Protein 4MBO (pdb70)

CATH classification: 2.60.40.1280 (+1 more: 2.60.40.1290)

InterPro domains:
  IPR008966 Adhesion domain superfamily [SSF49401] (319-467)
  IPR008966 Adhesion domain superfamily [SSF49401] (475-640)
  IPR011252 Fibrogen-binding domain 1 [G3DSA:2.60.40.1280] (310-467)
  IPR011266 Fibrinogen-binding domain 2 [PF10425] (483-624)
  IPR019931 LPXTG cell wall anchor motif [PF00746] (1273-1308)
  IPR019931 LPXTG cell wall anchor motif [PS50847] (1274-1310)
  IPR022263 KxYKxGKxW signal peptide [PF19258] (14-52)
  IPR022263 KxYKxGKxW signal peptide [TIGR03715] (16-36)
  IPR026465 Serine-rich repeat adhesion glycoprotein, N-terminal domain [TIGR04224] (36-85)
  IPR041171 SDR-like Ig domain [PF17961] (346-443)

GO terms:
  GO:0009986 cell surface (C, IDA)
  GO:0044409 symbiont entry into host (P, IDA)
  GO:1990254 keratin filament binding (F, IPI)

Organism: Streptococcus agalactiae serotype III (strain NEM316) (NCBI:txid211110)

Solvent-accessible surface area: 14608 Å² total

Nearest PDB structures (foldseek):
  4mbo-assembly1_A  TM=1.003E+00  e=4.652E-73  Streptococcus agalactiae NEM316
  4mbr-assembly1_A  TM=9.144E-01  e=9.436E-33  Streptococcus agalactiae
  4rmb-assembly1_B  TM=9.785E-01  e=4.087E-22  Streptococcus agalactiae NEM316
  4f24-assembly1_A  TM=7.723E-01  e=2.059E-23  Staphylococcus aureus subsp. aureus MRSA252
  3au0-assembly1_A-2  TM=7.894E-01  e=1.697E-22  Staphylococcus aureus subsp. aureus N315

Foldseek 3Di:
DPDQACLQQWAPKDKEKAQVVPPDPQEAELQVVGFIKIKMKTKHFAHAFFRKFKKAKPLQKAQASQEDFFWDDFWAAPVRHGQWTWGADNVGRMIMIGGHNVRRVDGTDMTIDMGTMHRHCAVCVAFDPHWDKIKMDRNPYMYIDIHTYDYDDWWFDDDPAFTWIKEKEFRHQYPVQQKIKIKMKTLLVLAKTFHHPPFDFWKKKKFFDVSPAFQPVKDKWKKKAFSVPATRSRPYDCVDPRIDTCCVVWDWDPPRGMIMTGPVHRIDHSRIMMMMMIMDNDFGKMKMFGHGPVRPDGTMYIGGDDD

Radius of gyration: 23.32 Å; Cα contacts (8 Å, |Δi|>4): 877; chains: 1; bounding box: 53×41×68 Å

Structure (mmCIF, N/CA/C/O backbone):
data_4MBO
#
_entry.id   4MBO
#
_cell.length_a   73.356
_cell.length_b   83.235
_cell.length_c   57.056
_cell.angle_alpha   90.00
_cell.angle_beta   90.00
_cell.angle_gamma   90.00
#
_symmetry.space_group_name_H-M   'P 21 21 2'
#
loop_
_entity.id
_entity.type
_entity.pdbx_description
1 polymer 'Serine-rich Repeat Adhesion Glycoprotein (Srr1)'
2 non-polymer 'CALCIUM ION'
3 non-polymer BETA-MERCAPTOETHANOL
4 non-polymer '2-(N-MORPHOLINO)-ETHANESULFONIC ACID'
5 water water
#
loop_
_atom_site.group_PDB
_atom_site.id
_atom_site.type_symbol
_atom_site.label_atom_id
_atom_site.label_alt_id
_atom_site.label_comp_id
_atom_site.label_asym_id
_atom_site.label_entity_id
_atom_site.label_seq_id
_atom_site.pdbx_PDB_ins_code
_atom_site.Cartn_x
_atom_site.Cartn_y
_atom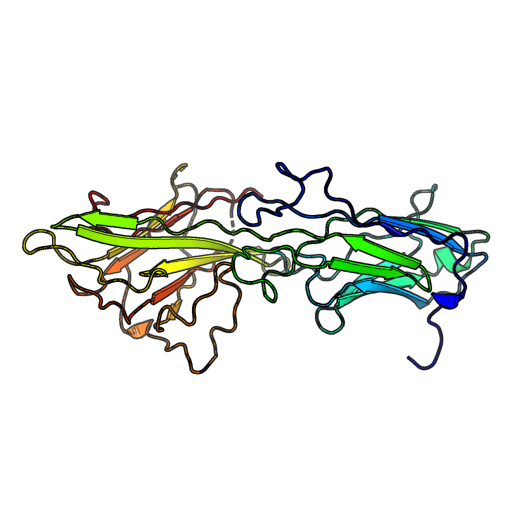_site.Cartn_z
_atom_site.occupancy
_atom_site.B_iso_or_equiv
_atom_site.auth_seq_id
_atom_site.auth_comp_id
_atom_site.auth_asym_id
_atom_site.auth_atom_id
_atom_site.pdbx_PDB_model_num
ATOM 1 N N . MET A 1 8 ? 49.727 17.751 16.538 1.00 66.47 317 MET A N 1
ATOM 2 C CA . MET A 1 8 ? 49.438 18.312 17.902 1.00 66.26 317 MET A CA 1
ATOM 3 C C . MET A 1 8 ? 50.737 18.249 18.719 1.00 73.94 317 MET A C 1
ATOM 4 O O . MET A 1 8 ? 51.252 17.157 18.981 1.00 81.37 317 MET A O 1
ATOM 9 N N . LEU A 1 9 ? 51.281 19.404 19.100 1.00 73.97 318 LEU A N 1
ATOM 10 C CA . LEU A 1 9 ? 52.525 19.436 19.880 1.00 84.33 318 LEU A CA 1
ATOM 11 C C . LEU A 1 9 ? 52.222 19.403 21.378 1.00 86.42 318 LEU A C 1
ATOM 12 O O . LEU A 1 9 ? 52.952 18.785 22.164 1.00 89.95 318 LEU A O 1
ATOM 17 N N . GLY A 1 10 ? 51.145 20.079 21.765 1.00 80.68 319 GLY A N 1
ATOM 18 C CA . GLY A 1 10 ? 50.718 20.113 23.153 1.00 72.78 319 GLY A CA 1
ATOM 19 C C . GLY A 1 10 ? 49.312 20.669 23.260 1.00 67.61 319 GLY A C 1
ATOM 20 O O . GLY A 1 10 ? 48.691 20.981 22.247 1.00 62.93 319 GLY A O 1
ATOM 21 N N . LYS A 1 11 ? 48.806 20.759 24.491 1.00 58.48 320 LYS A N 1
ATOM 22 C CA . LYS A 1 11 ? 47.478 21.326 24.774 1.00 49.54 320 LYS A CA 1
ATOM 23 C C . LYS A 1 11 ? 46.254 20.398 24.657 1.00 44.19 320 LYS A C 1
ATOM 24 O O . LYS A 1 11 ? 45.143 20.884 24.930 1.00 28.55 320 LYS A O 1
ATOM 30 N N . ASP A 1 12 ? 46.436 19.130 24.216 1.00 41.08 321 ASP A N 1
ATOM 31 C CA . ASP A 1 12 ? 45.334 18.138 24.231 1.00 40.20 321 ASP A CA 1
ATOM 32 C C . ASP A 1 12 ? 45.331 17.522 25.640 1.00 42.64 321 ASP A C 1
ATOM 33 O O . ASP A 1 12 ? 46.259 16.783 26.018 1.00 40.82 321 ASP A O 1
ATOM 38 N N . VAL A 1 13 ? 44.276 17.834 26.389 1.00 39.27 322 VAL A N 1
ATOM 39 C CA . VAL A 1 13 ? 44.099 17.413 27.788 1.00 39.22 322 VAL A CA 1
ATOM 40 C C . VAL A 1 13 ? 43.309 16.096 27.996 1.00 36.47 322 VAL A C 1
ATOM 41 O O . VAL A 1 13 ? 42.963 15.762 29.138 1.00 33.88 322 VAL A O 1
ATOM 45 N N . SER A 1 14 ? 43.078 15.323 26.922 1.00 29.43 323 SER A N 1
ATOM 46 C CA . SER A 1 14 ? 42.311 14.076 27.023 1.00 29.31 323 SER A CA 1
ATOM 47 C C . SER A 1 14 ? 42.905 13.102 28.028 1.00 33.33 323 SER A C 1
ATOM 48 O O . SER A 1 14 ? 42.168 12.285 28.622 1.00 31.11 323 SER A O 1
ATOM 51 N N . SER A 1 15 ? 44.239 13.141 28.167 1.00 35.06 324 SER A N 1
ATOM 52 C CA . SER A 1 15 ? 44.942 12.233 29.091 1.00 37.34 324 SER A CA 1
ATOM 53 C C . SER A 1 15 ? 44.790 12.605 30.579 1.00 38.13 324 SER A C 1
ATOM 54 O O . SER A 1 15 ? 45.179 11.800 31.446 1.00 39.12 324 SER A O 1
ATOM 57 N N . GLU A 1 16 ? 44.226 13.790 30.870 1.00 34.85 325 GLU A N 1
ATOM 58 C CA . GLU A 1 16 ? 44.055 14.307 32.268 1.00 34.84 325 GLU A CA 1
ATOM 59 C C . GLU A 1 16 ? 42.596 14.236 32.782 1.00 32.37 325 GLU A C 1
ATOM 60 O O . GLU A 1 16 ? 42.277 14.609 33.936 1.00 29.97 325 GLU A O 1
ATOM 66 N N . LEU A 1 17 ? 41.700 13.827 31.904 1.00 27.78 326 LEU A N 1
ATOM 67 C CA . LEU A 1 17 ? 40.306 13.705 32.275 1.00 24.35 326 LEU A CA 1
ATOM 68 C C . LEU A 1 17 ? 40.169 12.602 33.303 1.00 23.87 326 LEU A C 1
ATOM 69 O O . LEU A 1 17 ? 40.871 11.600 33.210 1.00 23.85 326 LEU A O 1
ATOM 74 N N . GLN A 1 18 ? 39.266 12.768 34.268 1.00 22.78 327 GLN A N 1
ATOM 75 C CA . GLN A 1 18 ? 39.031 11.784 35.311 1.00 23.99 327 GLN A CA 1
ATOM 76 C C . GLN A 1 18 ? 37.606 11.252 35.272 1.00 21.59 327 GLN A C 1
ATOM 77 O O . GLN A 1 18 ? 36.715 11.894 34.715 1.00 19.63 327 GLN A O 1
ATOM 83 N N . LYS A 1 19 ? 37.391 10.073 35.863 1.00 20.68 328 LYS A N 1
ATOM 84 C CA . LYS A 1 19 ? 36.055 9.476 35.930 1.00 21.35 328 LYS A CA 1
ATOM 85 C C . LYS A 1 19 ? 35.446 9.381 34.535 1.00 19.62 328 LYS A C 1
ATOM 86 O O . LYS A 1 19 ? 34.244 9.524 34.354 1.00 18.59 328 LYS A O 1
ATOM 92 N N . VAL A 1 20 ? 36.289 9.074 33.553 1.00 18.69 329 VAL A N 1
ATOM 93 C CA . VAL A 1 20 ? 35.796 8.992 32.199 1.00 17.10 329 VAL A CA 1
ATOM 94 C C . VAL A 1 20 ? 34.899 7.769 31.947 1.00 17.32 329 VAL A C 1
ATOM 95 O O . VAL A 1 20 ? 35.215 6.627 32.348 1.00 18.16 329 VAL A O 1
ATOM 99 N N A ASN A 1 21 ? 33.753 8.041 31.320 0.50 17.95 330 ASN A N 1
ATOM 100 N N B ASN A 1 21 ? 33.763 7.995 31.304 0.50 17.08 330 ASN A N 1
ATOM 101 C CA A ASN A 1 21 ? 32.763 7.052 30.927 0.50 18.49 330 ASN A CA 1
ATOM 102 C CA B ASN A 1 21 ? 32.967 6.891 30.819 0.50 17.25 330 ASN A CA 1
ATOM 103 C C A ASN A 1 21 ? 32.447 7.324 29.445 0.50 17.62 330 ASN A C 1
ATOM 104 C C B ASN A 1 21 ? 32.422 7.292 29.461 0.50 16.82 330 ASN A C 1
ATOM 105 O O A ASN A 1 21 ? 32.478 8.488 29.028 0.50 17.12 330 ASN A O 1
ATOM 106 O O B ASN A 1 21 ? 32.229 8.482 29.159 0.50 16.35 330 ASN A O 1
ATOM 115 N N . ILE A 1 22 ? 32.189 6.272 28.660 1.00 16.83 331 ILE A N 1
ATOM 116 C CA . ILE A 1 22 ? 31.760 6.449 27.277 1.00 15.55 331 ILE A CA 1
ATOM 117 C C . ILE A 1 22 ? 30.960 5.212 26.900 1.00 15.46 331 ILE A C 1
ATOM 118 O O . ILE A 1 22 ? 31.287 4.097 27.318 1.00 16.85 331 ILE A O 1
ATOM 123 N N . ALA A 1 23 ? 29.911 5.404 26.107 1.00 15.33 332 ALA A N 1
ATOM 124 C CA . ALA A 1 23 ? 29.055 4.321 25.701 1.00 14.59 332 ALA A CA 1
ATOM 125 C C . ALA A 1 23 ? 28.363 4.611 24.393 1.00 14.33 332 ALA A C 1
ATOM 126 O O . ALA A 1 23 ? 28.149 5.784 24.019 1.00 15.50 332 ALA A O 1
ATOM 128 N N . LEU A 1 24 ? 28.111 3.512 23.659 1.00 15.67 333 LEU A N 1
ATOM 129 C CA . LEU A 1 24 ? 27.318 3.524 22.421 1.00 15.99 333 LEU A CA 1
ATOM 130 C C . LEU A 1 24 ? 26.078 2.679 22.697 1.00 17.01 333 LEU A C 1
ATOM 131 O O . LEU A 1 24 ? 26.166 1.534 23.170 1.00 17.67 333 LEU A O 1
ATOM 136 N N A LYS A 1 25 ? 24.908 3.253 22.416 0.50 18.01 334 LYS A N 1
ATOM 137 N N B LYS A 1 25 ? 24.919 3.248 22.387 0.50 17.98 334 LYS A N 1
ATOM 138 C CA A LYS A 1 25 ? 23.644 2.586 22.694 0.50 19.50 334 LYS A CA 1
ATOM 139 C CA B LYS A 1 25 ? 23.660 2.595 22.647 0.50 19.46 334 LYS A CA 1
ATOM 140 C C A LYS A 1 25 ? 22.690 2.587 21.499 0.50 19.47 334 LYS A C 1
ATOM 141 C C B LYS A 1 25 ? 22.795 2.487 21.409 0.50 19.22 334 LYS A C 1
ATOM 142 O O A LYS A 1 25 ? 22.718 3.504 20.664 0.50 18.59 334 LYS A O 1
ATOM 143 O O B LYS A 1 25 ? 22.991 3.225 20.450 0.50 17.84 334 LYS A O 1
ATOM 154 N N . ASP A 1 26 ? 21.847 1.556 21.444 1.00 20.41 335 ASP A N 1
ATOM 155 C CA . ASP A 1 26 ? 20.905 1.364 20.334 1.00 22.01 335 ASP A CA 1
ATOM 156 C C . ASP A 1 26 ? 19.458 1.136 20.799 1.00 23.64 335 ASP A C 1
ATOM 157 O O . ASP A 1 26 ? 18.673 0.531 20.099 1.00 22.58 335 ASP A O 1
ATOM 162 N N A ASN A 1 27 ? 19.148 1.643 21.975 0.50 25.89 336 ASN A N 1
ATOM 163 N N B ASN A 1 27 ? 19.121 1.628 21.980 0.50 25.71 336 ASN A N 1
ATOM 164 C CA A ASN A 1 27 ? 17.822 1.469 22.548 0.50 29.84 336 ASN A CA 1
ATOM 165 C CA B ASN A 1 27 ? 17.770 1.398 22.527 0.50 29.34 336 ASN A CA 1
ATOM 166 C C A ASN A 1 27 ? 16.710 2.045 21.670 0.50 30.12 336 ASN A C 1
ATOM 167 C C B ASN A 1 27 ? 16.663 2.246 21.874 0.50 30.59 336 ASN A C 1
ATOM 168 O O A ASN A 1 27 ? 15.597 1.494 21.629 0.50 31.12 336 ASN A O 1
ATOM 169 O O B ASN A 1 27 ? 15.498 2.150 22.26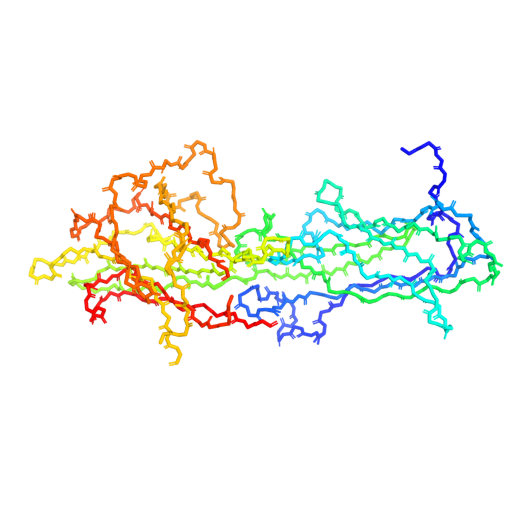1 0.50 33.21 336 ASN A O 1
ATOM 178 N N . THR A 1 28 ? 17.024 3.109 20.930 1.00 29.97 337 THR A N 1
ATOM 179 C CA . THR A 1 28 ? 16.013 3.824 20.137 1.00 33.13 337 THR A CA 1
ATOM 180 C C . THR A 1 28 ? 15.710 3.099 18.799 1.00 31.98 337 THR A C 1
ATOM 181 O O . THR A 1 28 ? 14.738 3.427 18.127 1.00 31.50 337 THR A O 1
ATOM 185 N N . LEU A 1 29 ? 16.513 2.099 18.434 1.00 26.57 338 LEU A N 1
ATOM 186 C CA . LEU A 1 2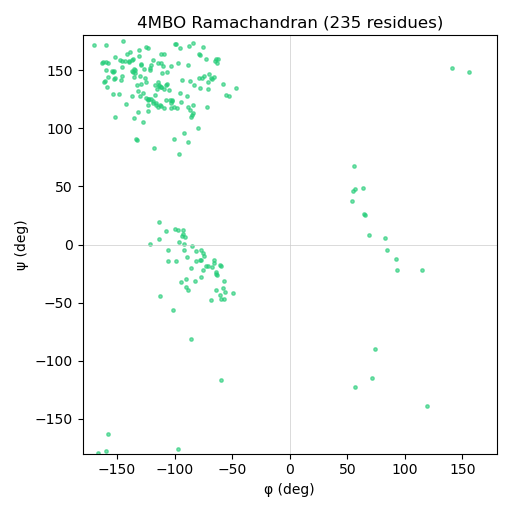9 ? 16.272 1.363 17.192 1.00 24.48 338 LEU A CA 1
ATOM 187 C C . LEU A 1 29 ? 14.989 0.533 17.313 1.00 24.88 338 LEU A C 1
ATOM 188 O O . LEU A 1 29 ? 14.692 -0.017 18.379 1.00 26.77 338 LEU A O 1
ATOM 193 N N . SER A 1 30 ? 14.241 0.427 16.226 1.00 25.53 339 SER A N 1
ATOM 194 C CA . SER A 1 30 ? 13.026 -0.381 16.224 1.00 26.48 339 SER A CA 1
ATOM 195 C C . SER A 1 30 ? 13.349 -1.857 16.445 1.00 27.77 339 SER A C 1
ATOM 196 O O . SER A 1 30 ? 12.600 -2.568 17.123 1.00 28.77 339 SER A O 1
ATOM 199 N N . GLU A 1 31 ? 14.445 -2.322 15.847 1.00 26.44 340 GLU A N 1
ATOM 200 C CA . GLU A 1 31 ? 14.923 -3.684 16.023 1.00 26.71 340 GLU A CA 1
ATOM 201 C C . GLU A 1 31 ? 16.428 -3.654 16.313 1.00 26.06 340 GLU A C 1
ATOM 202 O O . GLU A 1 31 ? 17.256 -3.695 15.385 1.00 24.82 340 GLU A O 1
ATOM 208 N N . PRO A 1 32 ? 16.797 -3.571 17.590 1.00 25.98 341 PRO A N 1
ATOM 209 C CA . PRO A 1 32 ? 18.224 -3.558 17.957 1.00 24.83 341 PRO A CA 1
ATOM 210 C C . PRO A 1 32 ? 18.975 -4.653 17.214 1.00 24.55 341 PRO A C 1
ATOM 211 O O . PRO A 1 32 ? 18.479 -5.770 17.096 1.00 28.35 341 PRO A O 1
ATOM 215 N N . GLY A 1 33 ? 20.144 -4.314 16.670 1.00 22.69 342 GLY A N 1
ATOM 216 C CA . GLY A 1 33 ? 20.909 -5.234 15.851 1.00 21.81 342 GLY A CA 1
ATOM 217 C C . GLY A 1 33 ? 21.001 -4.748 14.417 1.00 19.69 342 GLY A C 1
ATOM 218 O O . GLY A 1 33 ? 21.864 -5.201 13.663 1.00 20.60 342 GLY A O 1
ATOM 219 N N . THR A 1 34 ? 20.054 -3.881 14.016 1.00 20.41 343 THR A N 1
ATOM 220 C CA . THR A 1 34 ? 20.012 -3.333 12.651 1.00 19.74 343 THR A CA 1
ATOM 221 C C . THR A 1 34 ? 19.703 -1.831 12.693 1.00 18.97 343 THR A C 1
ATOM 222 O O . THR A 1 34 ? 18.746 -1.410 13.360 1.00 20.29 343 THR A O 1
ATOM 226 N N . VAL A 1 35 ? 20.525 -1.008 12.027 1.00 16.91 344 VAL A N 1
ATOM 227 C CA . VAL A 1 35 ? 20.222 0.423 11.887 1.00 17.42 344 VAL A CA 1
ATOM 228 C C . VAL A 1 35 ? 19.573 0.626 10.522 1.00 17.77 344 VAL A C 1
ATOM 229 O O . VAL A 1 35 ? 20.194 0.377 9.482 1.00 17.35 344 VAL A O 1
ATOM 233 N N . LYS A 1 36 ? 18.327 1.077 10.533 1.00 17.86 345 LYS A N 1
ATOM 234 C CA . LYS A 1 36 ? 17.551 1.319 9.301 1.00 18.57 345 LYS A CA 1
ATOM 235 C C . LYS A 1 36 ? 17.751 2.760 8.866 1.00 17.68 345 LYS A C 1
ATOM 236 O O . LYS A 1 36 ? 17.042 3.664 9.305 1.00 18.11 345 LYS A O 1
ATOM 242 N N . LEU A 1 37 ? 18.686 2.955 7.941 1.00 16.69 346 LEU A N 1
ATOM 243 C CA . LEU A 1 37 ? 19.044 4.310 7.505 1.00 17.10 346 LEU A CA 1
ATOM 244 C C . LEU A 1 37 ? 18.024 4.947 6.581 1.00 18.54 346 LEU A C 1
ATOM 245 O O . LEU A 1 37 ? 18.151 6.121 6.256 1.00 19.59 346 LEU A O 1
ATOM 250 N N . ASP A 1 38 ? 17.025 4.187 6.146 1.00 18.52 347 ASP A N 1
ATOM 251 C CA . ASP A 1 38 ? 15.931 4.743 5.355 1.00 19.52 347 ASP A CA 1
ATOM 252 C C . ASP A 1 38 ? 14.627 4.823 6.179 1.00 19.77 347 ASP A C 1
ATOM 253 O O . ASP A 1 38 ? 13.548 5.082 5.651 1.00 20.67 347 ASP A O 1
ATOM 258 N N . SER A 1 39 ? 14.780 4.618 7.497 1.00 20.24 348 SER A N 1
ATOM 259 C CA . SER A 1 39 ? 13.707 4.788 8.476 1.00 22.15 348 SER A CA 1
ATOM 260 C C . SER A 1 39 ? 14.161 5.763 9.584 1.00 21.99 348 SER A C 1
ATOM 261 O O . SER A 1 39 ? 13.723 5.666 10.726 1.00 22.86 348 SER A O 1
ATOM 264 N N A SER A 1 40 ? 15.066 6.658 9.219 0.60 22.40 349 SER A N 1
ATOM 265 N N B SER A 1 40 ? 15.079 6.666 9.238 0.40 21.73 349 SER A N 1
ATOM 266 C CA A SER A 1 40 ? 15.558 7.696 10.097 0.60 23.88 349 SER A CA 1
ATOM 267 C CA B SER A 1 40 ? 15.572 7.731 10.135 0.40 22.09 349 SER A CA 1
ATOM 268 C C A SER A 1 40 ? 16.020 7.155 11.468 0.60 22.14 349 SER A C 1
ATOM 269 C C B SER A 1 40 ? 16.230 7.274 11.453 0.40 20.85 349 SER A C 1
ATOM 270 O O A SER A 1 40 ? 15.654 7.674 12.505 0.60 23.64 349 SER A O 1
ATOM 271 O O B SER A 1 40 ? 16.279 8.025 12.434 0.40 19.97 349 SER A O 1
ATOM 276 N N . GLU A 1 41 ? 16.807 6.080 11.456 1.00 19.56 350 GLU A N 1
ATOM 277 C CA . GLU A 1 41 ? 17.405 5.535 12.684 1.00 19.64 350 GLU A CA 1
ATOM 278 C C . GLU A 1 41 ? 18.881 5.937 12.854 1.00 18.36 350 GLU A C 1
ATOM 279 O O . GLU A 1 41 ? 19.579 6.262 11.887 1.00 17.13 350 GLU A O 1
ATOM 285 N N . ASN A 1 42 ? 19.362 5.888 14.102 1.00 18.17 351 ASN A N 1
ATOM 286 C CA . ASN A 1 42 ? 20.721 6.231 14.423 1.00 18.47 351 ASN A CA 1
ATOM 287 C C . ASN A 1 42 ? 21.061 5.593 15.750 1.00 17.31 351 ASN A C 1
ATOM 288 O O . ASN A 1 42 ? 20.181 4.996 16.409 1.00 18.15 351 ASN A O 1
ATOM 293 N N . LEU A 1 43 ? 22.331 5.667 16.093 1.00 17.15 352 LEU A N 1
ATOM 294 C CA . LEU A 1 43 ? 22.842 5.210 17.387 1.00 16.56 352 LEU A CA 1
ATOM 295 C C . LEU A 1 43 ? 22.979 6.417 18.284 1.00 15.80 352 LEU A C 1
ATOM 296 O O . LEU A 1 43 ? 22.787 7.557 17.850 1.00 16.57 352 LEU A O 1
ATOM 301 N N . VAL A 1 44 ? 23.282 6.181 19.562 1.00 16.70 353 VAL A N 1
ATOM 302 C CA . VAL A 1 44 ? 23.457 7.269 20.498 1.00 17.18 353 VAL A CA 1
ATOM 303 C C . VAL A 1 44 ? 24.809 7.112 21.209 1.00 16.16 353 VAL A C 1
ATOM 304 O O . VAL A 1 44 ? 25.155 6.031 21.698 1.00 17.67 353 VAL A O 1
ATOM 308 N N . LEU A 1 45 ? 25.563 8.188 21.219 1.00 15.04 354 LEU A N 1
ATOM 309 C CA . LEU A 1 45 ? 26.833 8.267 21.926 1.00 14.93 354 LEU A CA 1
ATOM 310 C C . LEU A 1 45 ? 26.679 9.092 23.191 1.00 16.10 354 LEU A C 1
ATOM 311 O O . LEU A 1 45 ? 26.119 10.193 23.167 1.00 16.90 354 LEU A O 1
ATOM 316 N N . ASN A 1 46 ? 27.202 8.573 24.295 1.00 16.16 355 ASN A N 1
ATOM 317 C CA . ASN A 1 46 ? 27.263 9.408 25.467 1.00 17.67 355 ASN A CA 1
ATOM 318 C C . ASN A 1 46 ? 28.611 9.269 26.156 1.00 16.27 355 ASN A C 1
ATOM 319 O O . ASN A 1 46 ? 29.266 8.216 26.087 1.00 16.54 355 ASN A O 1
ATOM 324 N N . PHE A 1 47 ? 29.049 10.352 26.782 1.00 15.76 356 PHE A N 1
ATOM 325 C CA . PHE A 1 47 ? 30.292 10.339 27.535 1.00 15.37 356 PHE A CA 1
ATOM 326 C C . PHE A 1 47 ? 30.216 11.354 28.653 1.00 16.75 356 PHE A C 1
ATOM 327 O O . PHE A 1 47 ? 29.395 12.273 28.629 1.00 16.59 356 PHE A O 1
ATOM 335 N N . ALA A 1 48 ? 31.094 11.187 29.641 1.00 15.66 357 ALA A N 1
ATOM 336 C CA . ALA A 1 48 ? 31.137 12.097 30.761 1.00 15.91 357 ALA A CA 1
ATOM 337 C C . ALA A 1 48 ? 32.497 11.971 31.422 1.00 15.41 357 ALA A C 1
ATOM 338 O O . ALA A 1 48 ? 33.176 10.938 31.292 1.00 15.47 357 ALA A O 1
ATOM 340 N N . PHE A 1 49 ? 32.883 13.013 32.138 1.00 16.38 358 PHE A N 1
ATOM 341 C CA . PHE A 1 49 ? 34.135 13.036 32.893 1.00 16.82 358 PHE A CA 1
ATOM 342 C C . PHE A 1 49 ? 34.168 14.266 33.805 1.00 17.98 358 PHE A C 1
ATOM 343 O O . PHE A 1 49 ? 33.277 15.125 33.742 1.00 18.70 358 PHE A O 1
ATOM 351 N N . SER A 1 50 ? 35.179 14.307 34.663 1.00 18.23 359 SER A N 1
ATOM 352 C CA . SER A 1 50 ? 35.500 15.452 35.465 1.00 19.88 359 SER A CA 1
ATOM 353 C C . SER A 1 50 ? 36.916 15.902 35.132 1.00 20.81 359 SER A C 1
ATOM 354 O O . SER A 1 50 ? 37.754 15.098 34.707 1.00 20.63 359 SER A O 1
ATOM 357 N N . ILE A 1 51 ? 37.193 17.189 35.352 1.00 22.32 360 ILE A N 1
ATOM 358 C CA . ILE A 1 51 ? 38.544 17.726 35.150 1.00 23.44 360 ILE A CA 1
ATOM 359 C C . ILE A 1 51 ? 38.748 18.872 36.165 1.00 25.78 360 ILE A C 1
ATOM 360 O O . ILE A 1 51 ? 37.871 19.742 36.329 1.00 24.47 360 ILE A O 1
ATOM 365 N N . ALA A 1 52 ? 39.856 18.839 36.899 1.00 28.09 361 ALA A N 1
ATOM 366 C CA . ALA A 1 52 ? 40.102 19.845 37.950 1.00 31.15 361 ALA A CA 1
ATOM 367 C C . ALA A 1 52 ? 40.144 21.276 37.435 1.00 31.57 361 ALA A C 1
ATOM 368 O O . ALA A 1 52 ? 39.554 22.189 38.029 1.00 33.35 361 ALA A O 1
ATOM 370 N N . SER A 1 53 ? 40.877 21.488 36.361 1.00 30.99 362 SER A N 1
ATOM 371 C CA . SER A 1 53 ? 40.949 22.802 35.774 1.00 31.33 362 SER A CA 1
ATOM 372 C C . SER A 1 53 ? 41.467 22.700 34.361 1.00 27.63 362 SER A C 1
ATOM 373 O O . SER A 1 53 ? 42.125 21.727 34.002 1.00 30.38 362 SER A O 1
ATOM 376 N N . VAL A 1 54 ? 41.145 23.706 33.561 1.00 27.09 363 VAL A N 1
ATOM 377 C CA . VAL A 1 54 ? 41.570 23.779 32.183 1.00 26.58 363 VAL A CA 1
ATOM 378 C C . VAL A 1 54 ? 41.991 25.199 31.815 1.00 26.95 363 VAL A C 1
ATOM 379 O O . VAL A 1 54 ? 41.737 26.135 32.566 1.00 27.98 363 VAL A O 1
ATOM 383 N N . ASN A 1 55 ? 42.676 25.328 30.684 1.00 27.12 364 ASN A N 1
ATOM 384 C CA . ASN A 1 55 ? 43.067 26.614 30.121 1.00 28.16 364 ASN A CA 1
ATOM 385 C C . ASN A 1 55 ? 42.277 26.865 28.857 1.00 26.02 364 ASN A C 1
ATOM 386 O O . ASN A 1 55 ? 41.941 25.912 28.138 1.00 24.77 364 ASN A O 1
ATOM 391 N N . GLU A 1 56 ? 41.984 28.139 28.596 1.00 24.70 365 GLU A N 1
ATOM 392 C CA . GLU A 1 56 ? 41.299 28.576 27.422 1.00 25.46 365 GLU A CA 1
ATOM 393 C C . GLU A 1 56 ? 42.074 28.059 26.230 1.00 24.50 365 GLU A C 1
ATOM 394 O O . GLU A 1 56 ? 43.296 28.249 26.134 1.00 27.50 365 GLU A O 1
ATOM 400 N N . GLY A 1 57 ? 41.371 27.406 25.334 1.00 22.93 366 GLY A N 1
ATOM 401 C CA . GLY A 1 57 ? 41.982 26.920 24.103 1.00 22.29 366 GLY A CA 1
ATOM 402 C C . GLY A 1 57 ? 42.505 25.512 24.179 1.00 20.96 366 GLY A C 1
ATOM 403 O O . GLY A 1 57 ? 42.905 24.959 23.145 1.00 20.52 366 GLY A O 1
ATOM 404 N N . ASP A 1 58 ? 42.600 24.941 25.381 1.00 21.02 367 ASP A N 1
ATOM 405 C CA . ASP A 1 58 ? 42.985 23.528 25.501 1.00 21.23 367 ASP A CA 1
ATOM 406 C C . ASP A 1 58 ? 41.880 22.716 24.867 1.00 18.02 367 ASP A C 1
ATOM 407 O O . ASP A 1 58 ? 40.729 23.179 24.758 1.00 17.63 367 ASP A O 1
ATOM 412 N N . VAL A 1 59 ? 42.216 21.497 24.472 1.00 17.40 368 VAL A N 1
ATOM 413 C CA . VAL A 1 59 ? 41.259 20.648 23.786 1.00 16.49 368 VAL A CA 1
ATOM 414 C C . VAL A 1 59 ? 41.183 19.258 24.382 1.00 17.39 368 VAL A C 1
ATOM 415 O O . VAL A 1 59 ? 42.070 18.849 25.138 1.00 17.91 368 VAL A O 1
ATOM 419 N N . PHE A 1 60 ? 40.105 18.548 24.067 1.00 16.09 369 PHE A N 1
ATOM 420 C CA . PHE A 1 60 ? 40.031 17.105 24.325 1.00 16.48 369 PHE A CA 1
ATOM 421 C C . PHE A 1 60 ? 39.347 16.518 23.114 1.00 16.50 369 PHE A C 1
ATOM 422 O O . PHE A 1 60 ? 38.652 17.229 22.376 1.00 15.79 369 PHE A O 1
ATOM 430 N N . THR A 1 61 ? 39.578 15.222 22.871 1.00 16.27 370 THR A N 1
ATOM 431 C CA . THR A 1 61 ? 39.133 14.598 21.648 1.00 15.74 370 THR A CA 1
ATOM 432 C C . THR A 1 61 ? 38.372 13.315 21.898 1.00 14.93 370 THR A C 1
ATOM 433 O O . THR A 1 61 ? 38.884 12.415 22.578 1.00 16.64 370 THR A O 1
ATOM 437 N N . VAL A 1 62 ? 37.182 13.219 21.318 1.00 14.53 371 VAL A N 1
ATOM 438 C CA . VAL A 1 62 ? 36.414 11.957 21.299 1.00 14.69 371 VAL A CA 1
ATOM 439 C C . VAL A 1 62 ? 36.636 11.340 19.914 1.00 15.22 371 VAL A C 1
ATOM 440 O O . VAL A 1 62 ? 36.314 11.948 18.900 1.00 15.13 371 VAL A O 1
ATOM 444 N N . LYS A 1 63 ? 37.222 10.161 19.880 1.00 13.39 372 LYS A N 1
ATOM 445 C CA . LYS A 1 63 ? 37.559 9.503 18.617 1.00 14.59 372 LYS A CA 1
ATOM 446 C C . LYS A 1 63 ? 36.482 8.524 18.207 1.00 13.80 372 LYS A C 1
ATOM 447 O O . LYS A 1 63 ? 36.078 7.696 19.002 1.00 15.94 372 LYS A O 1
ATOM 453 N N . LEU A 1 64 ? 36.022 8.607 16.958 1.00 12.86 373 LEU A N 1
ATOM 454 C CA . LEU A 1 64 ? 35.062 7.646 16.445 1.00 12.89 373 LEU A CA 1
ATOM 455 C C . LEU A 1 64 ? 35.768 6.759 15.394 1.00 12.94 373 LEU A C 1
ATOM 456 O O . LEU A 1 64 ? 36.755 7.133 14.777 1.00 13.42 373 LEU A O 1
ATOM 461 N N . SER A 1 65 ? 35.263 5.551 15.221 1.00 13.15 374 SER A N 1
ATOM 462 C CA . SER A 1 65 ? 35.735 4.684 14.172 1.00 12.73 374 SER A CA 1
ATOM 463 C C . SER A 1 65 ? 35.426 5.296 12.812 1.00 13.44 374 SER A C 1
ATOM 464 O O . SER A 1 65 ? 34.579 6.192 12.708 1.00 13.47 374 SER A O 1
ATOM 467 N N . ASP A 1 66 ? 36.142 4.858 11.783 1.00 14.75 375 ASP A N 1
ATOM 468 C CA . ASP A 1 66 ? 35.992 5.407 10.451 1.00 17.23 375 ASP A CA 1
ATOM 469 C C . ASP A 1 66 ? 34.618 5.257 9.863 1.00 17.76 375 ASP A C 1
ATOM 470 O O . ASP A 1 66 ? 34.300 5.921 8.881 1.00 21.23 375 ASP A O 1
ATOM 475 N N . ASN A 1 67 ? 33.811 4.361 10.409 1.00 14.01 376 ASN A N 1
ATOM 476 C CA . ASN A 1 67 ? 32.504 4.137 9.855 1.00 14.11 376 ASN A CA 1
ATOM 477 C C . ASN A 1 67 ? 31.395 4.804 10.638 1.00 14.00 376 ASN A C 1
ATOM 478 O O . ASN A 1 67 ? 30.247 4.419 10.485 1.00 15.12 376 ASN A O 1
ATOM 483 N N A LEU A 1 68 ? 31.729 5.806 11.444 0.70 14.47 377 LEU A N 1
ATOM 484 N N B LEU A 1 68 ? 31.749 5.759 11.507 0.30 13.21 377 LEU A N 1
ATOM 485 C CA A LEU A 1 68 ? 30.756 6.471 12.299 0.70 15.18 377 LEU A CA 1
ATOM 486 C CA B LEU A 1 68 ? 30.773 6.554 12.267 0.30 12.83 377 LEU A CA 1
ATOM 487 C C A LEU A 1 68 ? 30.914 7.982 12.190 0.70 15.32 377 LEU A C 1
ATOM 488 C C B LEU A 1 68 ? 30.916 8.018 11.952 0.30 13.71 377 LEU A C 1
ATOM 489 O O A LEU A 1 68 ? 32.050 8.468 12.202 0.70 16.35 377 LEU A O 1
ATOM 490 O O B LEU A 1 68 ? 32.003 8.504 11.617 0.30 14.02 377 LEU A O 1
ATOM 499 N N . ASP A 1 69 ? 29.801 8.727 12.034 1.00 14.15 378 ASP A N 1
ATOM 500 C CA . ASP A 1 69 ? 29.821 10.191 11.917 1.00 14.06 378 ASP A CA 1
ATOM 501 C C . ASP A 1 69 ? 28.730 10.797 12.804 1.00 14.21 378 ASP A C 1
ATOM 502 O O . ASP A 1 69 ? 27.925 10.078 13.379 1.00 14.85 378 ASP A O 1
ATOM 507 N N . THR A 1 70 ? 28.781 12.113 12.974 1.00 14.75 379 THR A N 1
ATOM 508 C CA . THR A 1 70 ? 27.829 12.869 13.770 1.00 14.45 379 THR A CA 1
ATOM 509 C C . THR A 1 70 ? 26.750 13.553 12.935 1.00 15.26 379 THR A C 1
ATOM 510 O O . THR A 1 70 ? 25.997 14.402 13.434 1.00 15.86 379 THR A O 1
ATOM 514 N N . GLN A 1 71 ? 26.672 13.146 11.667 1.00 16.01 380 GLN A N 1
ATOM 515 C CA . GLN A 1 71 ? 25.848 13.830 10.659 1.00 16.19 380 GLN A CA 1
ATOM 516 C C . GLN A 1 71 ? 24.608 13.141 10.057 1.00 15.94 380 GLN A C 1
ATOM 517 O O . GLN A 1 71 ? 23.569 13.798 9.853 1.00 16.97 380 GLN A O 1
ATOM 523 N N . GLY A 1 72 ? 24.726 11.884 9.692 1.00 15.72 381 GLY A N 1
ATOM 524 C CA . GLY A 1 72 ? 23.673 11.192 8.963 1.00 16.04 381 GLY A CA 1
ATOM 525 C C . GLY A 1 72 ? 23.655 11.773 7.555 1.00 16.67 381 GLY A C 1
ATOM 526 O O . GLY A 1 72 ? 24.663 11.664 6.821 1.00 16.91 381 GLY A O 1
ATOM 527 N N . ILE A 1 73 ? 22.546 12.449 7.196 1.00 16.59 382 ILE A N 1
ATOM 528 C CA . ILE A 1 73 ? 22.447 13.100 5.867 1.00 16.70 382 ILE A CA 1
ATOM 529 C C . ILE A 1 73 ? 22.813 14.591 5.911 1.00 17.57 382 ILE A C 1
ATOM 530 O O . ILE A 1 73 ? 22.785 15.266 4.912 1.00 17.85 382 ILE A O 1
ATOM 535 N N . GLY A 1 74 ? 23.208 15.073 7.083 1.00 17.85 383 GLY A N 1
ATOM 536 C CA . GLY A 1 74 ? 23.541 16.465 7.242 1.00 18.47 383 GLY A CA 1
ATOM 537 C C . GLY A 1 74 ? 24.936 16.875 6.865 1.00 18.57 383 GLY A C 1
ATOM 538 O O . GLY A 1 74 ? 25.796 16.053 6.595 1.00 18.19 383 GLY A O 1
ATOM 539 N N . THR A 1 75 ? 25.166 18.183 6.896 1.00 20.81 384 THR A N 1
ATOM 540 C CA . THR A 1 75 ? 26.464 18.767 6.539 1.00 23.32 384 THR A CA 1
ATOM 541 C C . THR A 1 75 ? 27.095 19.586 7.657 1.00 22.93 384 THR A C 1
ATOM 542 O O . THR A 1 75 ? 28.167 20.104 7.488 1.00 26.89 384 THR A O 1
ATOM 546 N N . ILE A 1 76 ? 26.442 19.685 8.802 1.00 24.21 385 ILE A N 1
ATOM 547 C CA . ILE A 1 76 ? 26.966 20.493 9.913 1.00 24.43 385 ILE A CA 1
ATOM 548 C C . ILE A 1 76 ? 28.178 19.822 10.536 1.00 23.60 385 ILE A C 1
ATOM 549 O O . ILE A 1 76 ? 28.163 18.592 10.798 1.00 21.98 385 ILE A O 1
ATOM 554 N N . LEU A 1 77 ? 29.228 20.616 10.761 1.00 23.49 386 LEU A N 1
ATOM 555 C CA . LEU A 1 77 ? 30.443 20.092 11.428 1.00 23.31 386 LEU A CA 1
ATOM 556 C C . LEU A 1 77 ? 30.407 20.319 12.938 1.00 22.95 386 LEU A C 1
ATOM 557 O O . LEU A 1 77 ? 30.952 19.512 13.703 1.00 22.47 386 LEU A O 1
ATOM 562 N N A LYS A 1 78 ? 29.776 21.399 13.369 0.60 23.20 387 LYS A N 1
ATOM 563 N N B LYS A 1 78 ? 29.780 21.417 13.364 0.40 23.12 387 LYS A N 1
ATOM 564 C CA A LYS A 1 78 ? 29.666 21.688 14.780 0.60 23.77 387 LYS A CA 1
ATOM 565 C CA B LYS A 1 78 ? 29.640 21.737 14.781 0.40 23.41 387 LYS A CA 1
ATOM 566 C C A LYS A 1 78 ? 28.897 20.563 15.454 0.60 22.93 387 LYS A C 1
ATOM 567 C C B LYS A 1 78 ? 28.799 20.690 15.502 0.40 22.84 387 LYS A C 1
ATOM 568 O O A LYS A 1 78 ? 28.149 19.824 14.806 0.60 21.84 387 LYS A O 1
ATOM 569 O O B LYS A 1 78 ? 27.853 20.150 14.943 0.40 22.89 387 LYS A O 1
ATOM 580 N N . VAL A 1 79 ? 29.178 20.374 16.732 1.00 21.51 388 VAL A N 1
ATOM 581 C CA . VAL A 1 79 ? 28.372 19.484 17.571 1.00 22.34 388 VAL A CA 1
ATOM 582 C C . VAL A 1 79 ? 27.805 20.398 18.671 1.00 23.73 388 VAL A C 1
ATOM 583 O O . VAL A 1 79 ? 28.109 21.573 18.719 1.00 24.38 388 VAL A O 1
ATOM 587 N N . GLN A 1 80 ? 26.968 19.883 19.565 1.00 25.59 389 GLN A N 1
ATOM 588 C CA . GLN A 1 80 ? 26.429 20.765 20.592 1.00 27.56 389 GLN A CA 1
ATOM 589 C C . GLN A 1 80 ? 27.466 21.187 21.611 1.00 26.06 389 GLN A C 1
ATOM 590 O O . GLN A 1 80 ? 28.415 20.445 21.915 1.00 25.43 389 GLN A O 1
ATOM 596 N N . ASP A 1 81 ? 27.291 22.404 22.090 1.00 26.46 390 ASP A N 1
ATOM 597 C CA . ASP A 1 81 ? 28.133 22.955 23.108 1.00 25.95 390 ASP A CA 1
ATOM 598 C C . ASP A 1 81 ? 27.987 22.129 24.389 1.00 25.69 390 ASP A C 1
ATOM 599 O O . ASP A 1 81 ? 26.947 21.478 24.638 1.00 25.84 390 ASP A O 1
ATOM 604 N N . ILE A 1 82 ? 29.017 22.195 25.207 1.00 23.58 391 ILE A N 1
ATOM 605 C CA . ILE A 1 82 ? 28.979 21.614 26.536 1.00 23.22 391 ILE A CA 1
ATOM 606 C C . ILE A 1 82 ? 28.753 22.770 27.506 1.00 23.42 391 ILE A C 1
ATOM 607 O O . ILE A 1 82 ? 29.526 23.722 27.517 1.00 22.79 391 ILE A O 1
ATOM 612 N N . MET A 1 83 ? 27.690 22.685 28.327 1.00 25.62 392 MET A N 1
ATOM 613 C CA . MET A 1 83 ? 27.322 23.712 29.250 1.00 28.33 392 MET A CA 1
ATOM 614 C C . MET A 1 83 ? 27.461 23.229 30.680 1.00 26.89 392 MET A C 1
ATOM 615 O O . MET A 1 83 ? 27.400 22.022 30.931 1.00 26.08 392 MET A O 1
ATOM 620 N N . ASP A 1 84 ? 27.629 24.166 31.608 1.00 26.76 393 ASP A N 1
ATOM 621 C CA . ASP A 1 84 ? 27.646 23.808 33.016 1.00 28.20 393 ASP A CA 1
ATOM 622 C C . ASP A 1 84 ? 26.245 24.038 33.615 1.00 31.06 393 ASP A C 1
ATOM 623 O O . ASP A 1 84 ? 25.286 24.374 32.896 1.00 31.50 393 ASP A O 1
ATOM 628 N N . GLU A 1 85 ? 26.128 23.840 34.917 1.00 34.02 394 GLU A N 1
ATOM 629 C CA . GLU A 1 85 ? 24.812 23.915 35.567 1.00 37.10 394 GLU A CA 1
ATOM 630 C C . GLU A 1 85 ? 24.199 25.315 35.572 1.00 38.91 394 GLU A C 1
ATOM 631 O O . GLU A 1 85 ? 22.986 25.463 35.750 1.00 40.18 394 GLU A O 1
ATOM 637 N N . THR A 1 86 ? 25.035 26.335 35.383 1.00 38.75 395 THR A N 1
ATOM 638 C CA . THR A 1 86 ? 24.575 27.720 35.338 1.00 39.28 395 THR A CA 1
ATOM 639 C C . THR A 1 86 ? 24.091 28.103 33.934 1.00 39.16 395 THR A C 1
ATOM 640 O O . THR A 1 86 ? 23.670 29.228 33.710 1.00 40.07 395 THR A O 1
ATOM 644 N N . GLY A 1 87 ? 24.175 27.174 32.987 1.00 36.93 396 GLY A N 1
ATOM 645 C CA . GLY A 1 87 ? 23.788 27.447 31.611 1.00 36.43 396 GLY A CA 1
ATOM 646 C C . GLY A 1 87 ? 24.904 28.130 30.813 1.00 37.52 396 GLY A C 1
ATOM 647 O O . GLY A 1 87 ? 24.693 28.498 29.661 1.00 42.02 396 GLY A O 1
ATOM 648 N N . GLN A 1 88 ? 26.089 28.278 31.404 1.00 34.99 397 GLN A N 1
ATOM 649 C CA . GLN A 1 88 ? 27.215 28.926 30.702 1.00 34.05 397 GLN A CA 1
ATOM 650 C C . GLN A 1 88 ? 28.052 27.924 29.890 1.00 33.49 397 GLN A C 1
ATOM 651 O O . GLN A 1 88 ? 28.093 26.746 30.195 1.00 28.82 397 GLN A O 1
ATOM 657 N N . LEU A 1 89 ? 28.722 28.415 28.848 1.00 32.20 398 LEU A N 1
ATOM 658 C CA . LEU A 1 89 ? 29.407 27.528 27.901 1.00 31.57 398 LEU A CA 1
ATOM 659 C C . LEU A 1 89 ? 30.812 27.110 28.367 1.00 27.78 398 LEU A C 1
ATOM 660 O O . LEU A 1 89 ? 31.667 27.959 28.614 1.00 27.72 398 LEU A O 1
ATOM 665 N N . LEU A 1 90 ? 31.009 25.793 28.527 1.00 23.48 399 LEU A N 1
ATOM 666 C CA . LEU A 1 90 ? 32.310 25.229 28.926 1.00 21.78 399 LEU A CA 1
ATOM 667 C C . LEU A 1 90 ? 33.201 24.932 27.718 1.00 20.11 399 LEU A C 1
ATOM 668 O O . LEU A 1 90 ? 34.399 25.133 27.764 1.00 20.76 399 LEU A O 1
ATOM 673 N N . ALA A 1 91 ? 32.608 24.431 26.656 1.00 19.72 400 ALA A N 1
ATOM 674 C CA . ALA A 1 91 ? 33.399 24.059 25.478 1.00 19.75 400 ALA A CA 1
ATOM 675 C C . ALA A 1 91 ? 32.564 23.984 24.242 1.00 21.62 400 ALA A C 1
ATOM 676 O O . ALA A 1 91 ? 31.368 23.667 24.306 1.00 22.11 400 ALA A O 1
ATOM 678 N N . THR A 1 92 ? 33.182 24.267 23.095 1.00 20.15 401 THR A N 1
ATOM 679 C CA . THR A 1 92 ? 32.514 24.127 21.833 1.00 20.75 401 THR A CA 1
ATOM 680 C C . THR A 1 92 ? 33.194 22.971 21.103 1.00 19.54 401 THR A C 1
ATOM 681 O O . THR A 1 92 ? 34.353 22.672 21.369 1.00 20.48 401 THR A O 1
ATOM 685 N N . GLY A 1 93 ? 32.511 22.343 20.174 1.00 19.36 402 GLY A N 1
ATOM 686 C CA . GLY A 1 93 ? 33.083 21.197 19.517 1.00 17.74 402 GLY A CA 1
ATOM 687 C C . GLY A 1 93 ? 32.753 21.077 18.061 1.00 17.99 402 GLY A C 1
ATOM 688 O O . GLY A 1 93 ? 31.775 21.661 17.577 1.00 19.19 402 GLY A O 1
ATOM 689 N N . SER A 1 94 ? 33.603 20.345 17.362 1.00 17.72 403 SER A N 1
ATOM 690 C CA . SER A 1 94 ? 33.393 20.111 15.944 1.00 19.30 403 SER A CA 1
ATOM 691 C C . SER A 1 94 ? 33.862 18.720 15.552 1.00 17.88 403 SER A C 1
ATOM 692 O O . SER A 1 94 ? 34.836 18.189 16.116 1.00 17.36 403 SER A O 1
ATOM 695 N N . TYR A 1 95 ? 33.129 18.146 14.602 1.00 17.37 404 TYR A N 1
ATOM 696 C CA . TYR A 1 95 ? 33.447 16.862 14.021 1.00 17.15 404 TYR A CA 1
ATOM 697 C C . TYR A 1 95 ? 34.271 17.100 12.775 1.00 17.47 404 TYR A C 1
ATOM 698 O O . TYR A 1 95 ? 34.052 18.079 12.035 1.00 18.06 404 TYR A O 1
ATOM 707 N N . SER A 1 96 ? 35.251 16.229 12.574 1.00 15.58 405 SER A N 1
ATOM 708 C CA . SER A 1 96 ? 36.114 16.232 11.405 1.00 16.66 405 SER A CA 1
ATOM 709 C C . SER A 1 96 ? 35.908 15.031 10.534 1.00 17.93 405 SER A C 1
ATOM 710 O O . SER A 1 96 ? 36.146 13.912 10.968 1.00 15.81 405 SER A O 1
ATOM 713 N N . PRO A 1 97 ? 35.519 15.251 9.273 1.00 21.27 406 PRO A N 1
ATOM 714 C CA . PRO A 1 97 ? 35.410 14.171 8.324 1.00 22.76 406 PRO A CA 1
ATOM 715 C C . PRO A 1 97 ? 36.757 13.507 8.018 1.00 22.92 406 PRO A C 1
ATOM 716 O O . PRO A 1 97 ? 36.823 12.356 7.624 1.00 24.63 406 PRO A O 1
ATOM 720 N N . LEU A 1 98 ? 37.839 14.249 8.199 1.00 20.87 407 LEU A N 1
ATOM 721 C CA . LEU A 1 98 ? 39.155 13.745 7.956 1.00 21.30 407 LEU 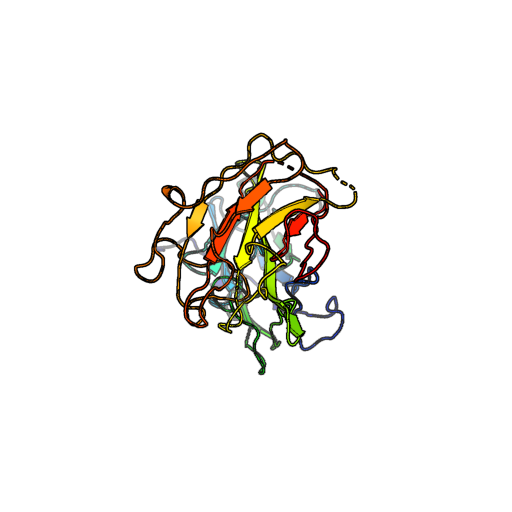A CA 1
ATOM 722 C C . LEU A 1 98 ? 39.568 12.680 8.944 1.00 20.47 407 LEU A C 1
ATOM 723 O O . LEU A 1 98 ? 40.034 11.632 8.543 1.00 24.17 407 LEU A O 1
ATOM 728 N N . THR A 1 99 ? 39.372 12.935 10.242 1.00 17.71 408 THR A N 1
ATOM 729 C CA . THR A 1 99 ? 39.842 12.034 11.266 1.00 16.48 408 THR A CA 1
ATOM 730 C C . THR A 1 99 ? 38.744 11.193 11.948 1.00 15.17 408 THR A C 1
ATOM 731 O O . THR A 1 99 ? 39.055 10.233 12.641 1.00 15.80 408 THR A O 1
ATOM 735 N N . HIS A 1 100 ? 37.503 11.598 11.740 1.00 15.83 409 HIS A N 1
ATOM 736 C CA . HIS A 1 100 ? 36.340 11.016 12.434 1.00 15.61 409 HIS A CA 1
ATOM 737 C C . HIS A 1 100 ? 36.433 11.300 13.939 1.00 16.18 409 HIS A C 1
ATOM 738 O O . HIS A 1 100 ? 35.843 10.608 14.742 1.00 15.61 409 HIS A O 1
ATOM 745 N N . ASN A 1 101 ? 37.115 12.371 14.297 1.00 15.05 410 ASN A N 1
ATOM 746 C CA . ASN A 1 101 ? 37.188 12.779 15.704 1.00 14.29 410 ASN A CA 1
ATOM 747 C C . ASN A 1 101 ? 36.343 13.997 15.975 1.00 14.20 410 ASN A C 1
ATOM 748 O O . ASN A 1 101 ? 36.147 14.865 15.097 1.00 15.41 410 ASN A O 1
ATOM 753 N N . ILE A 1 102 ? 35.811 14.060 17.199 1.00 14.04 411 ILE A N 1
ATOM 754 C CA . ILE A 1 102 ? 35.111 15.230 17.686 1.00 13.96 411 ILE A CA 1
ATOM 755 C C . ILE A 1 102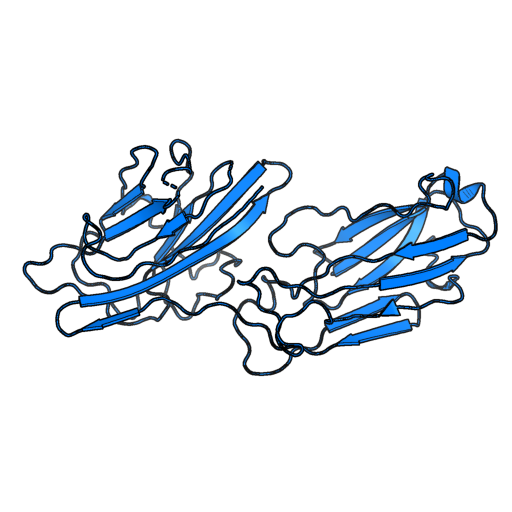 ? 36.079 15.961 18.636 1.00 15.68 411 ILE A C 1
ATOM 756 O O . ILE A 1 102 ? 36.520 15.409 19.644 1.00 16.07 411 ILE A O 1
ATOM 761 N N . THR A 1 103 ? 36.438 17.181 18.293 1.00 15.34 412 THR A N 1
ATOM 762 C CA . THR A 1 103 ? 37.366 17.969 19.063 1.00 15.94 412 THR A CA 1
ATOM 763 C C . THR A 1 103 ? 36.612 19.068 19.772 1.00 16.32 412 THR A C 1
ATOM 764 O O . THR A 1 103 ? 35.888 19.867 19.145 1.00 16.68 412 THR A O 1
ATOM 768 N N . TYR A 1 104 ? 36.770 19.094 21.090 1.00 15.36 413 TYR A N 1
ATOM 769 C CA . TYR A 1 104 ? 36.183 20.114 21.947 1.00 16.32 413 TYR A CA 1
ATOM 770 C C . TYR A 1 104 ? 37.266 21.051 22.454 1.00 16.64 413 TYR A C 1
ATOM 771 O O . TYR A 1 104 ? 38.346 20.623 22.852 1.00 17.23 413 TYR A O 1
ATOM 780 N N . THR A 1 105 ? 36.958 22.349 22.444 1.00 16.20 414 THR A N 1
ATOM 781 C CA . THR A 1 105 ? 37.879 23.383 22.889 1.00 18.59 414 THR A CA 1
ATOM 782 C C . THR A 1 105 ? 37.298 24.141 24.079 1.00 19.34 414 THR A C 1
ATOM 783 O O . THR A 1 105 ? 36.183 24.681 23.990 1.00 19.81 414 THR A O 1
ATOM 787 N N . TRP A 1 106 ? 38.036 24.160 25.188 1.00 19.35 415 TRP A N 1
ATOM 788 C CA . TRP A 1 106 ? 37.586 24.823 26.398 1.00 20.39 415 TRP A CA 1
ATOM 789 C C . TRP A 1 106 ? 37.521 26.349 26.234 1.00 21.52 415 TRP A C 1
ATOM 790 O O . TRP A 1 106 ? 38.411 26.971 25.642 1.00 21.29 415 TRP A O 1
ATOM 801 N N . THR A 1 107 ? 36.510 26.943 26.829 1.00 21.95 416 THR A N 1
ATOM 802 C CA . THR A 1 107 ? 36.327 28.390 26.757 1.00 23.03 416 THR A CA 1
ATOM 803 C C . THR A 1 107 ? 37.068 29.175 27.842 1.00 23.56 416 THR A C 1
ATOM 804 O O . THR A 1 107 ? 37.617 28.628 28.798 1.00 23.34 416 THR A O 1
ATOM 808 N N . ARG A 1 108 ? 37.079 30.502 27.692 1.00 26.12 417 ARG A N 1
ATOM 809 C CA . ARG A 1 108 ? 37.645 31.377 28.704 1.00 26.90 417 ARG A CA 1
ATOM 810 C C . ARG A 1 108 ? 36.860 31.161 30.004 1.00 27.13 417 ARG A C 1
ATOM 811 O O . ARG A 1 108 ? 37.438 31.019 31.076 1.00 25.60 417 ARG A O 1
ATOM 819 N N . TYR A 1 109 ? 35.542 31.077 29.881 1.00 27.66 418 TYR A N 1
ATOM 820 C CA . TYR A 1 109 ? 34.699 30.852 31.071 1.00 29.92 418 TYR A CA 1
ATOM 821 C C . TYR A 1 109 ? 35.126 29.568 31.793 1.00 28.68 418 TYR A C 1
ATOM 822 O O . TYR A 1 109 ? 35.321 29.552 33.009 1.00 28.03 418 TYR A O 1
ATOM 831 N N . ALA A 1 110 ? 35.317 28.489 31.031 1.00 26.47 419 ALA A N 1
ATOM 832 C CA . ALA A 1 110 ? 35.750 27.248 31.648 1.00 25.27 419 ALA A CA 1
ATOM 833 C C . ALA A 1 110 ? 37.066 27.378 32.400 1.00 25.94 419 ALA A C 1
ATOM 834 O O . ALA A 1 110 ? 37.241 26.752 33.419 1.00 25.16 419 ALA A O 1
ATOM 836 N N . SER A 1 111 ? 38.007 28.173 31.870 1.00 26.98 420 SER A N 1
ATOM 837 C CA . SER A 1 111 ? 39.318 28.353 32.496 1.00 29.12 420 SER A CA 1
ATOM 838 C C . SER A 1 111 ? 39.267 29.061 33.868 1.00 31.30 420 SER A C 1
ATOM 839 O O . SER A 1 111 ? 40.236 29.005 34.609 1.00 32.77 420 SER A O 1
ATOM 842 N N . THR A 1 112 ? 38.125 29.665 34.206 1.00 32.11 421 THR A N 1
ATOM 843 C CA . THR A 1 112 ? 37.946 30.358 35.493 1.00 33.41 421 THR A CA 1
ATOM 844 C C . THR A 1 112 ? 37.423 29.422 36.576 1.00 33.20 421 THR A C 1
ATOM 845 O O . THR A 1 112 ? 37.405 29.775 37.752 1.00 34.82 421 THR A O 1
ATOM 849 N N . LEU A 1 113 ? 37.007 28.220 36.186 1.00 31.87 422 LEU A N 1
ATOM 850 C CA . LEU A 1 113 ? 36.405 27.288 37.122 1.00 33.18 422 LEU A CA 1
ATOM 851 C C . LEU A 1 113 ? 37.347 26.272 37.717 1.00 34.59 422 LEU A C 1
ATOM 852 O O . LEU A 1 113 ? 38.498 26.111 37.296 1.00 36.50 422 LEU A O 1
ATOM 857 N N . ASN A 1 114 ? 36.836 25.591 38.734 1.00 37.43 423 ASN A N 1
ATOM 858 C CA . ASN A 1 114 ? 37.522 24.459 39.331 1.00 38.60 423 ASN A CA 1
ATOM 859 C C . ASN A 1 114 ? 36.528 23.318 39.418 1.00 35.88 423 ASN A C 1
ATOM 860 O O . ASN A 1 114 ? 35.336 23.547 39.638 1.00 36.57 423 ASN A O 1
ATOM 865 N N . ASN A 1 115 ? 37.031 22.104 39.227 1.00 33.57 424 ASN A N 1
ATOM 866 C CA . ASN A 1 115 ? 36.235 20.880 39.303 1.00 34.09 424 ASN A CA 1
ATOM 867 C C . ASN A 1 115 ? 35.043 20.913 38.364 1.00 32.02 424 ASN A C 1
ATOM 868 O O . ASN A 1 115 ? 33.889 20.979 38.781 1.00 33.58 424 ASN A O 1
ATOM 873 N N . ILE A 1 116 ? 35.368 20.882 37.084 1.00 26.94 425 ILE A N 1
ATOM 874 C CA . ILE A 1 116 ? 34.411 20.911 36.007 1.00 25.08 425 ILE A CA 1
ATOM 875 C C . ILE A 1 116 ? 33.861 19.513 35.743 1.00 23.73 425 ILE A C 1
ATOM 876 O O . ILE A 1 116 ? 34.599 18.536 35.747 1.00 23.53 425 ILE A O 1
ATOM 881 N N . LYS A 1 117 ? 32.551 19.448 35.529 1.00 23.93 426 LYS A N 1
ATOM 882 C CA . LYS A 1 117 ? 31.878 18.215 35.130 1.00 22.93 426 LYS A CA 1
ATOM 883 C C . LYS A 1 117 ? 31.389 18.372 33.707 1.00 23.46 426 LYS A C 1
ATOM 884 O O . LYS A 1 117 ? 30.827 19.407 33.354 1.00 24.59 426 LYS A O 1
ATOM 890 N N . ALA A 1 118 ? 31.605 17.350 32.889 1.00 20.45 427 ALA A N 1
ATOM 891 C CA . ALA A 1 118 ? 31.170 17.374 31.516 1.00 20.75 427 ALA A CA 1
ATOM 892 C C . ALA A 1 118 ? 30.308 16.146 31.271 1.00 19.89 427 ALA A C 1
ATOM 893 O O . ALA A 1 118 ? 30.612 15.065 31.742 1.00 19.29 427 ALA A O 1
ATOM 895 N N . ARG A 1 119 ? 29.226 16.303 30.509 1.00 19.73 428 ARG A N 1
ATOM 896 C CA . ARG A 1 119 ? 28.358 15.183 30.210 1.00 20.90 428 ARG A CA 1
ATOM 897 C C . ARG A 1 119 ? 27.686 15.498 28.889 1.00 22.07 428 ARG A C 1
ATOM 898 O O . ARG A 1 119 ? 27.105 16.569 28.732 1.00 23.16 428 ARG A O 1
ATOM 906 N N . VAL A 1 120 ? 27.736 14.549 27.959 1.00 19.56 429 VAL A N 1
ATOM 907 C CA . VAL A 1 120 ? 27.186 14.739 26.635 1.00 19.40 429 VAL A CA 1
ATOM 908 C C . VAL A 1 120 ? 26.479 13.493 26.109 1.00 18.58 429 VAL A C 1
ATOM 909 O O . VAL A 1 120 ? 26.931 12.348 26.360 1.00 17.98 429 VAL A O 1
ATOM 913 N N A ASN A 1 121 ? 25.350 13.747 25.435 0.50 19.81 430 ASN A N 1
ATOM 914 N N B ASN A 1 121 ? 25.346 13.688 25.427 0.50 19.14 430 ASN A N 1
ATOM 915 C CA A ASN A 1 121 ? 24.595 12.755 24.689 0.50 21.10 430 ASN A CA 1
ATOM 916 C CA B ASN A 1 121 ? 24.715 12.596 24.679 0.50 19.97 430 ASN A CA 1
ATOM 917 C C A ASN A 1 121 ? 24.448 13.324 23.284 0.50 19.39 430 ASN A C 1
ATOM 918 C C B ASN A 1 121 ? 24.277 13.181 23.336 0.50 18.89 430 ASN A C 1
ATOM 919 O O A ASN A 1 121 ? 24.220 14.531 23.117 0.50 18.41 430 ASN A O 1
ATOM 920 O O B ASN A 1 121 ? 23.658 14.241 23.267 0.50 19.55 430 ASN A O 1
ATOM 929 N N . MET A 1 122 ? 24.643 12.497 22.264 1.00 18.48 431 MET A N 1
ATOM 930 C CA . MET A 1 122 ? 24.384 12.968 20.904 1.00 19.05 431 MET A CA 1
ATOM 931 C C . MET A 1 122 ? 24.131 11.790 19.965 1.00 18.40 431 MET A C 1
ATOM 932 O O . MET A 1 122 ? 24.608 10.661 20.211 1.00 17.98 431 MET A O 1
ATOM 937 N N . PRO A 1 123 ? 23.359 12.034 18.897 1.00 17.45 432 PRO A N 1
ATOM 938 C CA . PRO A 1 123 ? 23.206 10.977 17.912 1.00 16.82 432 PRO A CA 1
ATOM 939 C C . PRO A 1 123 ? 24.463 10.812 17.056 1.00 15.19 432 PRO A C 1
ATOM 940 O O . PRO A 1 123 ? 25.185 11.771 16.764 1.00 15.37 432 PRO A O 1
ATOM 944 N N . VAL A 1 124 ? 24.729 9.573 16.708 1.00 14.53 433 VAL A N 1
ATOM 945 C CA . VAL A 1 124 ? 25.802 9.235 15.762 1.00 14.30 433 VAL A CA 1
ATOM 946 C C . VAL A 1 124 ? 25.224 8.222 14.778 1.00 15.25 433 VAL A C 1
ATOM 947 O O . VAL A 1 124 ? 24.342 7.451 15.123 1.00 14.85 433 VAL A O 1
ATOM 951 N N . TRP A 1 125 ? 25.746 8.239 13.550 1.00 14.44 434 TRP A N 1
ATOM 952 C CA . TRP A 1 125 ? 25.255 7.403 12.490 1.00 14.03 434 TRP A CA 1
ATOM 953 C C . TRP A 1 125 ? 26.354 6.561 11.857 1.00 13.86 434 TRP A C 1
ATOM 954 O O . TRP A 1 125 ? 27.489 7.041 11.703 1.00 14.25 434 TRP A O 1
ATOM 965 N N . PRO A 1 126 ? 26.031 5.311 11.479 1.00 13.70 435 PRO A N 1
ATOM 966 C CA . PRO A 1 126 ? 26.892 4.599 10.550 1.00 14.21 435 PRO A CA 1
ATOM 967 C C . PRO A 1 126 ? 27.064 5.528 9.341 1.00 14.95 435 PRO A C 1
ATOM 968 O O . PRO A 1 126 ? 26.061 6.040 8.791 1.00 16.42 435 PRO A O 1
ATOM 972 N N . ASP A 1 127 ? 28.303 5.789 8.936 1.00 14.56 436 ASP A N 1
ATOM 973 C CA . ASP A 1 127 ? 28.579 6.789 7.902 1.00 14.42 436 ASP A CA 1
ATOM 974 C C . ASP A 1 127 ? 28.137 6.263 6.563 1.00 14.48 436 ASP A C 1
ATOM 975 O O . ASP A 1 127 ? 28.659 5.254 6.075 1.00 14.43 436 ASP A O 1
ATOM 980 N N . GLN A 1 128 ? 27.182 6.967 5.959 1.00 13.62 437 GLN A N 1
ATOM 981 C CA . GLN A 1 128 ? 26.580 6.518 4.699 1.00 13.91 437 GLN A CA 1
ATOM 982 C C . GLN A 1 128 ? 27.510 6.504 3.513 1.00 14.51 437 GLN A C 1
ATOM 983 O O . GLN A 1 128 ? 27.174 5.912 2.460 1.00 15.50 437 GLN A O 1
ATOM 989 N N . ARG A 1 129 ? 28.649 7.191 3.640 1.00 14.89 438 ARG A N 1
ATOM 990 C CA . ARG A 1 129 ? 29.652 7.206 2.576 1.00 16.24 438 ARG A CA 1
ATOM 991 C C . ARG A 1 129 ? 30.598 6.009 2.674 1.00 17.75 438 ARG A C 1
ATOM 992 O O . ARG A 1 129 ? 31.265 5.684 1.698 1.00 19.95 438 ARG A O 1
ATOM 1000 N N . ILE A 1 130 ? 30.667 5.403 3.854 1.00 16.77 439 ILE A N 1
ATOM 1001 C CA . ILE A 1 130 ? 31.566 4.279 4.167 1.00 16.58 439 ILE A CA 1
ATOM 1002 C C . ILE A 1 130 ? 30.795 2.968 4.132 1.00 17.08 439 ILE A C 1
ATOM 1003 O O . ILE A 1 130 ? 31.178 2.057 3.402 1.00 19.45 439 ILE A O 1
ATOM 1008 N N . ILE A 1 131 ? 29.724 2.857 4.914 1.00 14.62 440 ILE A N 1
ATOM 1009 C CA . ILE A 1 131 ? 28.814 1.696 4.861 1.00 14.61 440 ILE A CA 1
ATOM 1010 C C . ILE A 1 131 ? 27.696 2.192 3.951 1.00 15.14 440 ILE A C 1
ATOM 1011 O O . ILE A 1 131 ? 26.616 2.548 4.404 1.00 16.36 440 ILE A O 1
ATOM 1016 N N . SER A 1 132 ? 27.989 2.177 2.657 1.00 15.94 441 SER A N 1
ATOM 1017 C CA . SER A 1 132 ? 27.104 2.728 1.647 1.00 16.37 441 SER A CA 1
ATOM 1018 C C . SER A 1 132 ? 26.106 1.733 1.039 1.00 17.69 441 SER A C 1
ATOM 1019 O O . SER A 1 132 ? 25.286 2.098 0.188 1.00 17.30 441 SER A O 1
ATOM 1022 N N . LYS A 1 133 ? 26.225 0.463 1.424 1.00 17.25 442 LYS A N 1
ATOM 1023 C CA . LYS A 1 133 ? 25.317 -0.585 0.991 1.00 17.55 442 LYS A CA 1
ATOM 1024 C C . LYS A 1 133 ? 24.786 -1.380 2.166 1.00 17.67 442 LYS A C 1
ATOM 1025 O O . LYS A 1 133 ? 25.444 -1.516 3.204 1.00 17.89 442 LYS A O 1
ATOM 1031 N N . THR A 1 134 ? 23.617 -1.970 1.988 1.00 17.01 443 THR A N 1
ATOM 1032 C CA . THR A 1 134 ? 23.023 -2.819 3.015 1.00 17.76 443 THR A CA 1
ATOM 1033 C C . THR A 1 134 ? 23.984 -3.966 3.343 1.00 17.85 443 THR A C 1
ATOM 1034 O O . THR A 1 134 ? 24.612 -4.522 2.452 1.00 18.23 443 THR A O 1
ATOM 1038 N N . THR A 1 135 ? 24.124 -4.285 4.621 1.00 18.54 444 THR A N 1
ATOM 1039 C CA . THR A 1 135 ? 25.049 -5.344 5.021 1.00 19.41 444 THR A CA 1
ATOM 1040 C C . THR A 1 135 ? 24.252 -6.501 5.578 1.00 19.93 444 THR A C 1
ATOM 1041 O O . THR A 1 135 ? 23.291 -6.297 6.315 1.00 21.50 444 THR A O 1
ATOM 1045 N N . SER A 1 136 ? 24.625 -7.710 5.201 1.00 22.13 445 SER A N 1
ATOM 1046 C CA . SER A 1 136 ? 23.976 -8.907 5.774 1.00 23.61 445 SER A CA 1
ATOM 1047 C C . SER A 1 136 ? 24.491 -9.178 7.180 1.00 22.76 445 SER A C 1
ATOM 1048 O O . SER A 1 136 ? 23.785 -9.757 8.018 1.00 24.18 445 SER A O 1
ATOM 1051 N N . ASP A 1 137 ? 25.719 -8.769 7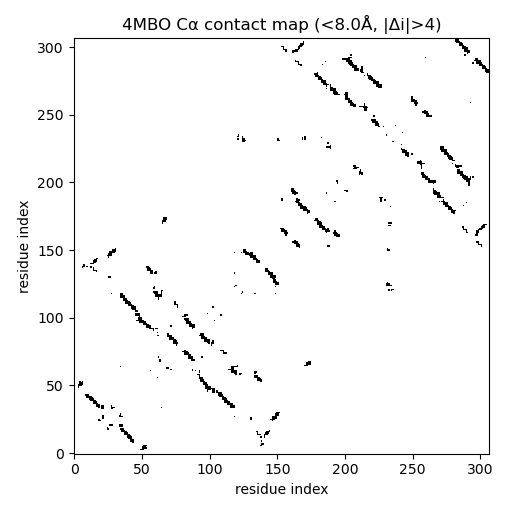.441 1.00 21.15 446 ASP A N 1
ATOM 1052 C CA . ASP A 1 137 ? 26.344 -9.073 8.742 1.00 22.24 446 ASP A CA 1
ATOM 1053 C C . ASP A 1 137 ? 26.541 -7.798 9.578 1.00 20.25 446 ASP A C 1
ATOM 1054 O O . ASP A 1 137 ? 26.506 -6.694 9.065 1.00 18.58 446 ASP A O 1
ATOM 1059 N N . LYS A 1 138 ? 26.785 -7.975 10.871 1.00 20.30 447 LYS A N 1
ATOM 1060 C CA . LYS A 1 138 ? 26.980 -6.841 11.758 1.00 20.15 447 LYS A CA 1
ATOM 1061 C C . LYS A 1 138 ? 28.303 -6.124 11.530 1.00 19.60 447 LYS A C 1
ATOM 1062 O O . LYS A 1 138 ? 29.338 -6.759 11.309 1.00 20.46 447 LYS A O 1
ATOM 1068 N N . GLN A 1 139 ? 28.239 -4.800 11.599 1.00 17.71 448 GLN A N 1
ATOM 1069 C CA . GLN A 1 139 ? 29.393 -3.920 11.470 1.00 17.51 448 GLN A CA 1
ATOM 1070 C C . GLN A 1 139 ? 29.792 -3.507 12.875 1.00 16.89 448 GLN A C 1
ATOM 1071 O O . GLN A 1 139 ? 28.958 -3.482 13.759 1.00 17.26 448 GLN A O 1
ATOM 1077 N N A CYS A 1 140 ? 31.051 -3.159 13.059 0.80 15.31 449 CYS A N 1
ATOM 1078 N N B CYS A 1 140 ? 31.075 -3.181 13.048 0.20 16.36 449 CYS A N 1
ATOM 1079 C CA A CYS A 1 140 ? 31.598 -2.782 14.368 0.80 16.01 449 CYS A CA 1
ATOM 1080 C CA B CYS A 1 140 ? 31.634 -2.726 14.329 0.20 16.32 449 CYS A CA 1
ATOM 1081 C C A CYS A 1 140 ? 31.778 -1.246 14.459 0.80 14.63 449 CYS A C 1
ATOM 1082 C C B CYS A 1 140 ? 31.707 -1.203 14.397 0.20 15.01 449 CYS A C 1
ATOM 1083 O O A CYS A 1 140 ? 32.428 -0.634 13.602 0.80 14.77 449 CYS A O 1
ATOM 1084 O O B CYS A 1 140 ? 32.246 -0.555 13.498 0.20 14.88 449 CYS A O 1
ATOM 1089 N N . PHE A 1 141 ? 31.174 -0.640 15.472 1.00 13.76 450 PHE A N 1
ATOM 1090 C CA . PHE A 1 141 ? 31.223 0.815 15.711 1.00 13.87 450 PHE A CA 1
ATOM 1091 C C . PHE A 1 141 ? 31.858 1.058 17.056 1.00 13.68 450 PHE A C 1
ATOM 1092 O O . PHE A 1 141 ? 31.485 0.434 18.011 1.00 14.81 450 PHE A O 1
ATOM 1100 N N . THR A 1 142 ? 32.831 1.952 17.107 1.00 13.17 451 THR A N 1
ATOM 1101 C CA . THR A 1 142 ? 33.535 2.267 18.359 1.00 12.94 451 THR A CA 1
ATOM 1102 C C . THR A 1 142 ? 33.752 3.766 18.563 1.00 13.15 451 THR A C 1
ATOM 1103 O O . THR A 1 142 ? 33.742 4.558 17.639 1.00 12.73 451 THR A O 1
ATOM 1107 N N . ALA A 1 143 ? 33.985 4.125 19.817 1.00 12.95 452 ALA A N 1
ATOM 1108 C CA . ALA A 1 143 ? 34.305 5.477 20.206 1.00 13.25 452 ALA A CA 1
ATOM 1109 C C . ALA A 1 143 ? 35.250 5.395 21.376 1.00 14.22 452 ALA A C 1
ATOM 1110 O O . ALA A 1 143 ? 35.061 4.593 22.283 1.00 14.02 452 ALA A O 1
ATOM 1112 N N . THR A 1 144 ? 36.226 6.297 21.400 1.00 13.25 453 THR A N 1
ATOM 1113 C CA . THR A 1 144 ? 37.250 6.342 22.436 1.00 14.50 453 THR A CA 1
ATOM 1114 C C . THR A 1 144 ? 37.393 7.726 23.044 1.00 14.89 453 THR A C 1
ATOM 1115 O O . THR A 1 144 ? 37.383 8.719 22.342 1.00 15.12 453 THR A O 1
ATOM 1119 N N . LEU A 1 145 ? 37.545 7.778 24.370 1.00 14.47 454 LEU A N 1
ATOM 1120 C CA . LEU A 1 145 ? 37.844 9.021 25.052 1.00 15.56 454 LEU A CA 1
ATOM 1121 C C . LEU A 1 145 ? 38.955 8.658 26.046 1.00 16.98 454 LEU A C 1
ATOM 1122 O O . LEU A 1 145 ? 38.730 7.954 27.008 1.00 15.89 454 LEU A O 1
ATOM 1127 N N . ASN A 1 146 ? 40.163 9.141 25.754 1.00 19.19 455 ASN A N 1
ATOM 1128 C CA . ASN A 1 146 ? 41.359 8.805 26.518 1.00 22.50 455 ASN A CA 1
ATOM 1129 C C . ASN A 1 146 ? 41.498 7.275 26.505 1.00 21.12 455 ASN A C 1
ATOM 1130 O O . ASN A 1 146 ? 41.511 6.649 25.444 1.00 23.60 455 ASN A O 1
ATOM 1135 N N . ASN A 1 147 ? 41.542 6.675 27.681 1.00 21.72 456 ASN A N 1
ATOM 1136 C CA . ASN A 1 147 ? 41.736 5.222 27.782 1.00 21.37 456 ASN A CA 1
ATOM 1137 C C . ASN A 1 147 ? 40.443 4.420 27.869 1.00 20.33 456 ASN A C 1
ATOM 1138 O O . ASN A 1 147 ? 40.485 3.205 28.077 1.00 20.95 456 ASN A O 1
ATOM 1143 N N . GLN A 1 148 ? 39.291 5.068 27.693 1.00 17.57 457 GLN A N 1
ATOM 1144 C CA . GLN A 1 148 ? 38.017 4.353 27.745 1.00 17.18 457 GLN A CA 1
ATOM 1145 C C . GLN A 1 148 ? 37.436 4.217 26.366 1.00 15.94 457 GLN A C 1
ATOM 1146 O O . GLN A 1 148 ? 37.452 5.172 25.587 1.00 15.38 457 GLN A O 1
ATOM 1152 N N . VAL A 1 149 ? 36.902 3.038 26.088 1.00 14.96 458 VAL A N 1
ATOM 1153 C CA . VAL A 1 149 ? 36.380 2.734 24.762 1.00 14.29 458 VAL A CA 1
ATOM 1154 C C . VAL A 1 149 ? 35.042 2.048 24.847 1.00 14.23 458 VAL A C 1
ATOM 1155 O O . VAL A 1 149 ? 34.773 1.295 25.790 1.00 15.65 458 VAL A O 1
ATOM 1159 N N . ALA A 1 150 ? 34.184 2.371 23.896 1.00 13.74 459 ALA A N 1
ATOM 1160 C CA . ALA A 1 150 ? 32.899 1.750 23.755 1.00 14.93 459 ALA A CA 1
ATOM 1161 C C . ALA A 1 150 ? 32.771 1.113 22.384 1.00 15.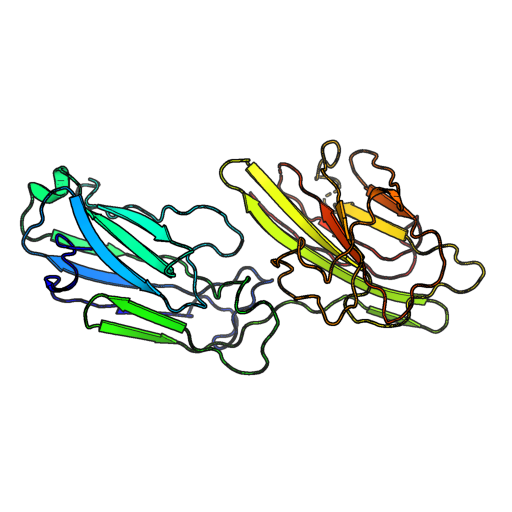13 459 ALA A C 1
ATOM 1162 O O . ALA A 1 150 ? 33.388 1.575 21.412 1.00 15.31 459 ALA A O 1
ATOM 1164 N N . SER A 1 151 ? 31.961 0.069 22.308 1.00 15.08 460 SER A N 1
ATOM 1165 C CA . SER A 1 151 ? 31.682 -0.591 21.038 1.00 15.65 460 SER A CA 1
ATOM 1166 C C . SER A 1 151 ? 30.273 -1.106 20.989 1.00 14.97 460 SER A C 1
ATOM 1167 O O . SER A 1 151 ? 29.631 -1.396 22.034 1.00 15.73 460 SER A O 1
ATOM 1170 N N . ILE A 1 152 ? 29.765 -1.189 19.776 1.00 14.66 461 ILE A N 1
ATOM 1171 C CA . ILE A 1 152 ? 28.461 -1.797 19.523 1.00 15.36 461 ILE A CA 1
ATOM 1172 C C . ILE A 1 152 ? 28.480 -2.340 18.106 1.00 15.40 461 ILE A C 1
ATOM 1173 O O . ILE A 1 152 ? 29.188 -1.803 17.242 1.00 15.19 461 ILE A O 1
ATOM 1178 N N . GLU A 1 153 ? 27.736 -3.423 17.868 1.00 16.59 462 GLU A N 1
ATOM 1179 C CA . GLU A 1 153 ? 27.646 -4.016 16.541 1.00 17.45 462 GLU A CA 1
ATOM 1180 C C . GLU A 1 153 ? 26.220 -3.945 16.006 1.00 17.05 462 GLU A C 1
ATOM 1181 O O . GLU A 1 153 ? 25.261 -4.222 16.739 1.00 17.84 462 GLU A O 1
ATOM 1187 N N . GLU A 1 154 ? 26.088 -3.602 14.731 1.00 16.88 463 GLU A N 1
ATOM 1188 C CA . GLU A 1 154 ? 24.786 -3.502 14.076 1.00 16.57 463 GLU A CA 1
ATOM 1189 C C . GLU A 1 154 ? 24.895 -3.753 12.600 1.00 15.62 463 GLU A C 1
ATOM 1190 O O . GLU A 1 154 ? 25.879 -3.316 11.984 1.00 15.56 463 GLU A O 1
ATOM 1196 N N . ARG A 1 155 ? 23.906 -4.429 12.020 1.00 16.22 464 ARG A N 1
ATOM 1197 C CA . ARG A 1 155 ? 23.804 -4.446 10.576 1.00 17.22 464 ARG A CA 1
ATOM 1198 C C . ARG A 1 155 ? 23.314 -3.051 10.154 1.00 16.99 464 ARG A C 1
ATOM 1199 O O . ARG A 1 155 ? 22.709 -2.320 10.945 1.00 17.17 464 ARG A O 1
ATOM 1207 N N . VAL A 1 156 ? 23.544 -2.710 8.902 1.00 16.62 465 VAL A N 1
ATOM 1208 C CA . VAL A 1 156 ? 23.081 -1.442 8.341 1.00 16.37 465 VAL A CA 1
ATOM 1209 C C . VAL A 1 156 ? 22.169 -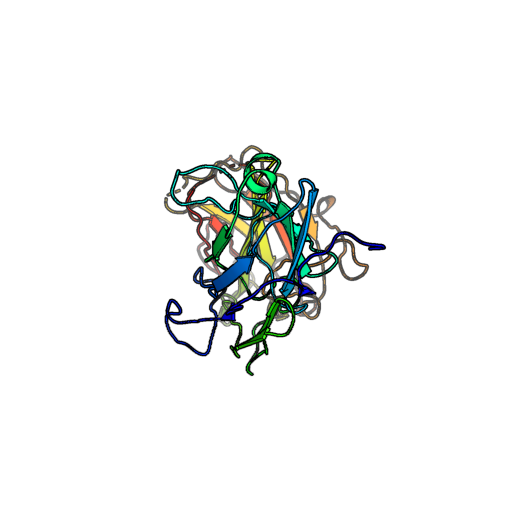1.790 7.175 1.00 17.29 465 VAL A C 1
ATOM 1210 O O . VAL A 1 156 ? 22.555 -2.527 6.297 1.00 17.52 465 VAL A O 1
ATOM 1214 N N A GLN A 1 157 ? 20.968 -1.247 7.191 0.70 16.66 466 GLN A N 1
ATOM 1215 N N B GLN A 1 157 ? 20.946 -1.271 7.204 0.30 16.84 466 GLN A N 1
ATOM 1216 C CA A GLN A 1 157 ? 20.005 -1.563 6.157 0.70 18.24 466 GLN A CA 1
ATOM 1217 C CA B GLN A 1 157 ? 19.937 -1.611 6.200 0.30 17.53 466 GLN A CA 1
ATOM 1218 C C A GLN A 1 157 ? 19.494 -0.335 5.449 0.70 17.01 466 GLN A C 1
ATOM 1219 C C B GLN A 1 157 ? 19.359 -0.406 5.469 0.30 16.95 466 GLN A C 1
ATOM 1220 O O A GLN A 1 157 ? 19.215 0.677 6.066 0.70 16.70 466 GLN A O 1
ATOM 1221 O O B GLN A 1 157 ? 18.891 0.532 6.104 0.30 16.74 466 GLN A O 1
ATOM 1232 N N . TYR A 1 158 ? 19.383 -0.458 4.134 1.00 16.84 467 TYR A N 1
ATOM 1233 C CA . TYR A 1 158 ? 18.791 0.553 3.289 1.00 17.32 467 TYR A CA 1
ATOM 1234 C C . TYR A 1 158 ? 17.619 -0.119 2.561 1.00 18.27 467 TYR A C 1
ATOM 1235 O O . TYR A 1 158 ? 17.542 -1.350 2.447 1.00 19.44 467 TYR A O 1
ATOM 1244 N N A ASN A 1 159 ? 16.646 0.677 2.146 0.70 19.69 468 ASN A N 1
ATOM 1245 N N B ASN A 1 159 ? 16.753 0.743 2.015 0.30 17.29 468 ASN A N 1
ATOM 1246 C CA A ASN A 1 159 ? 15.528 0.111 1.412 0.70 21.22 468 ASN A CA 1
ATOM 1247 C CA B ASN A 1 159 ? 15.615 0.356 1.176 0.30 16.99 468 ASN A CA 1
ATOM 1248 C C A ASN A 1 159 ? 15.903 -0.425 0.046 0.70 19.94 468 ASN A C 1
ATOM 1249 C C B ASN A 1 159 ? 16.025 -0.468 -0.029 0.30 17.08 468 ASN A C 1
ATOM 1250 O O A ASN A 1 159 ? 16.849 0.060 -0.584 0.70 19.88 468 ASN A O 1
ATOM 1251 O O B ASN A 1 159 ? 17.140 -0.329 -0.546 0.30 17.22 468 ASN A O 1
ATOM 1260 N N A SER A 1 160 ? 15.153 -1.431 -0.406 0.70 20.66 469 SER A N 1
ATOM 1261 N N B SER A 1 160 ? 15.123 -1.324 -0.496 0.30 18.02 469 SER A N 1
ATOM 1262 C CA A SER A 1 160 ? 15.371 -2.030 -1.730 0.70 20.59 469 SER A CA 1
ATOM 1263 C CA B SER A 1 160 ? 15.384 -2.050 -1.732 0.30 18.29 469 SER A CA 1
ATOM 1264 C C A SER A 1 160 ? 14.574 -1.298 -2.809 0.70 18.86 469 SER A C 1
ATOM 1265 C C B SER A 1 160 ? 14.516 -1.420 -2.823 0.30 18.16 469 SER A C 1
ATOM 1266 O O A SER A 1 160 ? 13.601 -0.641 -2.519 0.70 18.19 469 SER A O 1
ATOM 1267 O O B SER A 1 160 ? 13.417 -0.946 -2.555 0.30 17.71 469 SER A O 1
ATOM 1272 N N . PRO A 1 161 ? 15.004 -1.419 -4.061 1.00 18.77 470 PRO A N 1
ATOM 1273 C CA . PRO A 1 161 ? 14.242 -0.798 -5.142 1.00 18.03 470 PRO A CA 1
ATOM 1274 C C . PRO A 1 161 ? 12.849 -1.344 -5.364 1.00 18.29 470 PRO A C 1
ATOM 1275 O O . PRO A 1 161 ? 12.537 -2.472 -4.952 1.00 19.13 470 PRO A O 1
ATOM 1279 N N A SER A 1 162 ? 11.999 -0.514 -5.971 0.70 18.15 471 SER A N 1
ATOM 1280 N N B SER A 1 162 ? 12.014 -0.532 -6.009 0.30 17.86 471 SER A N 1
ATOM 1281 C CA A SER A 1 162 ? 10.685 -0.930 -6.431 0.70 19.16 471 SER A CA 1
ATOM 1282 C CA B SER A 1 162 ? 10.678 -0.929 -6.413 0.30 18.20 471 SER A CA 1
ATOM 1283 C C A SER A 1 162 ? 10.941 -1.613 -7.757 0.70 19.30 471 SER A C 1
ATOM 1284 C C B SER A 1 162 ? 10.846 -1.557 -7.791 0.30 18.61 471 SER A C 1
ATOM 1285 O O A SER A 1 162 ? 11.679 -1.079 -8.586 0.70 19.60 471 SER A O 1
ATOM 1286 O O B SER A 1 162 ? 11.426 -0.934 -8.678 0.30 18.00 471 SER A O 1
ATOM 1291 N N . VAL A 1 163 ? 10.304 -2.764 -7.973 1.00 19.17 472 VAL A N 1
ATOM 1292 C CA . VAL A 1 163 ? 10.477 -3.542 -9.198 1.00 21.19 472 VAL A CA 1
ATOM 1293 C C . VAL A 1 163 ? 9.157 -4.066 -9.759 1.00 21.72 472 VAL A C 1
ATOM 1294 O O . VAL A 1 163 ? 8.318 -4.549 -9.013 1.00 22.48 472 VAL A O 1
ATOM 1298 N N . THR A 1 164 ? 8.999 -3.977 -11.070 1.00 21.18 473 THR A N 1
ATOM 1299 C CA . THR A 1 164 ? 7.866 -4.556 -11.769 1.00 22.02 473 THR A CA 1
ATOM 1300 C C . THR A 1 164 ? 8.466 -5.462 -12.844 1.00 22.65 473 THR A C 1
ATOM 1301 O O . THR A 1 164 ? 9.328 -5.035 -13.617 1.00 21.12 473 THR A O 1
ATOM 1305 N N . GLU A 1 165 ? 8.053 -6.729 -12.859 1.00 24.11 474 GLU A N 1
ATOM 1306 C CA . GLU A 1 165 ? 8.564 -7.692 -13.836 1.00 26.03 474 GLU A CA 1
ATOM 1307 C C . GLU A 1 165 ? 7.391 -8.464 -14.417 1.00 26.42 474 GLU A C 1
ATOM 1308 O O . GLU A 1 165 ? 6.964 -9.482 -13.870 1.00 30.41 474 GLU A O 1
ATOM 1314 N N . HIS A 1 166 ? 6.852 -7.940 -15.502 1.00 25.13 475 HIS A N 1
ATOM 1315 C CA . HIS A 1 166 ? 5.772 -8.578 -16.239 1.00 28.11 475 HIS A CA 1
ATOM 1316 C C . HIS A 1 166 ? 6.192 -8.745 -17.689 1.00 26.72 475 HIS A C 1
ATOM 1317 O O . HIS A 1 166 ? 7.198 -8.179 -18.155 1.00 26.83 475 HIS A O 1
ATOM 1324 N N . THR A 1 167 ? 5.399 -9.500 -18.433 1.00 27.34 476 THR A N 1
ATOM 1325 C CA . THR A 1 167 ? 5.710 -9.709 -19.808 1.00 27.50 476 THR A CA 1
ATOM 1326 C C . THR A 1 167 ? 5.844 -8.421 -20.625 1.00 27.27 476 THR A C 1
ATOM 1327 O O . THR A 1 167 ? 6.783 -8.263 -21.417 1.00 27.27 476 THR A O 1
ATOM 1331 N N . ASN A 1 168 ? 4.952 -7.458 -20.383 1.00 25.01 477 ASN A N 1
ATOM 1332 C CA . ASN A 1 168 ? 4.907 -6.251 -21.187 1.00 23.91 477 ASN A CA 1
ATOM 1333 C C . ASN A 1 168 ? 5.613 -5.006 -20.603 1.00 21.45 477 ASN A C 1
ATOM 1334 O O . ASN A 1 168 ? 5.807 -4.011 -21.304 1.00 20.09 477 ASN A O 1
ATOM 1339 N N . VAL A 1 169 ? 5.929 -5.092 -19.321 1.00 20.46 478 VAL A N 1
ATOM 1340 C CA . VAL A 1 169 ? 6.526 -4.006 -18.546 1.00 19.57 478 VAL A CA 1
ATOM 1341 C C . VAL A 1 169 ? 7.540 -4.554 -17.564 1.00 19.44 478 VAL A C 1
ATOM 1342 O O . VAL A 1 169 ? 7.209 -5.367 -16.692 1.00 20.90 478 VAL A O 1
ATOM 1346 N N . LYS A 1 170 ? 8.795 -4.104 -17.694 1.00 18.91 479 LYS A N 1
ATOM 1347 C CA . LYS A 1 170 ? 9.872 -4.477 -16.788 1.00 18.65 479 LYS A CA 1
ATOM 1348 C C . LYS A 1 170 ? 10.547 -3.159 -16.414 1.00 18.37 479 LYS A C 1
ATOM 1349 O O . LYS A 1 170 ? 11.124 -2.466 -17.285 1.00 18.55 479 LYS A O 1
ATOM 1355 N N . THR A 1 171 ? 10.443 -2.802 -15.146 1.00 17.46 480 THR A N 1
ATOM 1356 C CA . THR A 1 171 ? 11.008 -1.559 -14.670 1.00 17.87 480 THR A CA 1
ATOM 1357 C C . THR A 1 171 ? 11.520 -1.720 -13.250 1.00 17.06 480 THR A C 1
ATOM 1358 O O . THR A 1 171 ? 11.121 -2.634 -12.535 1.00 17.26 480 THR A O 1
ATOM 1362 N N . ASN A 1 172 ? 12.440 -0.855 -12.845 1.00 15.32 481 ASN A N 1
ATOM 1363 C CA . ASN A 1 172 ? 12.879 -0.803 -11.453 1.00 16.14 481 ASN A CA 1
ATOM 1364 C C . ASN A 1 172 ? 13.488 0.563 -11.158 1.00 15.59 481 ASN A C 1
ATOM 1365 O O . ASN A 1 172 ? 14.121 1.146 -12.004 1.00 15.28 481 ASN A O 1
ATOM 1370 N N . VAL A 1 173 ? 13.273 1.063 -9.937 1.00 14.54 482 VAL A N 1
ATOM 1371 C CA . VAL A 1 173 ? 13.668 2.415 -9.559 1.00 14.34 482 VAL A CA 1
ATOM 1372 C C . VAL A 1 173 ? 13.808 2.537 -8.048 1.00 14.54 482 VAL A C 1
ATOM 1373 O O . VAL A 1 173 ? 13.181 1.777 -7.272 1.00 15.39 482 VAL A O 1
ATOM 1377 N N . ARG A 1 174 ? 14.603 3.506 -7.624 1.00 13.56 483 ARG A N 1
ATOM 1378 C CA . ARG A 1 174 ? 14.755 3.832 -6.195 1.00 14.47 483 ARG A CA 1
ATOM 1379 C C . ARG A 1 174 ? 15.156 5.283 -6.057 1.00 14.81 483 ARG A C 1
ATOM 1380 O O . ARG A 1 174 ? 15.814 5.816 -6.938 1.00 16.66 483 ARG A O 1
ATOM 1388 N N . SER A 1 175 ? 14.747 5.955 -4.985 1.00 14.46 484 SER A N 1
ATOM 1389 C CA . SER A 1 175 ? 15.161 7.326 -4.765 1.00 13.99 484 SER A CA 1
ATOM 1390 C C . SER A 1 175 ? 15.438 7.560 -3.302 1.00 14.66 484 SER A C 1
ATOM 1391 O O . SER A 1 175 ? 15.047 6.754 -2.496 1.00 14.96 484 SER A O 1
ATOM 1394 N N . ARG A 1 176 ? 16.131 8.641 -2.991 1.00 14.16 485 ARG A N 1
ATOM 1395 C CA . ARG A 1 176 ? 16.504 8.951 -1.607 1.00 14.25 485 ARG A CA 1
ATOM 1396 C C . ARG A 1 176 ? 16.879 10.407 -1.434 1.00 15.28 485 ARG A C 1
ATOM 1397 O O . ARG A 1 176 ? 17.549 10.983 -2.268 1.00 14.48 485 ARG A O 1
ATOM 1405 N N . ILE A 1 177 ? 16.452 11.026 -0.321 1.00 15.72 486 ILE A N 1
ATOM 1406 C CA . ILE A 1 177 ? 16.943 12.306 0.051 1.00 16.94 486 ILE A CA 1
ATOM 1407 C C . ILE A 1 177 ? 18.208 11.942 0.812 1.00 18.88 486 ILE A C 1
ATOM 1408 O O . ILE A 1 177 ? 18.155 11.309 1.891 1.00 19.69 486 ILE A O 1
ATOM 1413 N N . MET A 1 178 ? 19.359 12.239 0.222 1.00 16.62 487 MET A N 1
ATOM 1414 C CA . MET A 1 178 ? 20.607 11.791 0.822 1.00 17.58 487 MET A CA 1
ATOM 1415 C C . MET A 1 178 ? 21.513 12.876 1.350 1.00 17.47 487 MET A C 1
ATOM 1416 O O . MET A 1 178 ? 22.609 12.595 1.836 1.00 16.53 487 MET A O 1
ATOM 1421 N N . LYS A 1 179 ? 21.048 14.123 1.300 1.00 16.80 488 LYS A N 1
ATOM 1422 C CA . LYS A 1 179 ? 21.840 15.241 1.815 1.00 16.87 488 LYS A CA 1
ATOM 1423 C C . LYS A 1 179 ? 20.963 16.420 2.125 1.00 18.51 488 LYS A C 1
ATOM 1424 O O . LYS A 1 179 ? 20.072 16.769 1.331 1.00 18.25 488 LYS A O 1
ATOM 1430 N N . LEU A 1 180 ? 21.210 17.017 3.275 1.00 18.83 489 LEU A N 1
ATOM 1431 C CA . LEU A 1 180 ? 20.600 18.283 3.666 1.00 21.99 489 LEU A CA 1
ATOM 1432 C C . LEU A 1 180 ? 21.748 19.238 3.962 1.00 25.37 489 LEU A C 1
ATOM 1433 O O . LEU A 1 180 ? 22.507 19.016 4.891 1.00 23.68 489 LEU A O 1
ATOM 1438 N N . ASP A 1 181 ? 21.893 20.293 3.172 1.00 27.20 490 ASP A N 1
ATOM 1439 C CA . ASP A 1 181 ? 22.997 21.249 3.343 1.00 31.03 490 ASP A CA 1
ATOM 1440 C C . ASP A 1 181 ? 22.527 22.379 4.227 1.00 33.54 490 ASP A C 1
ATOM 1441 O O . ASP A 1 181 ? 21.598 23.129 3.863 1.00 33.85 490 ASP A O 1
ATOM 1446 N N A ASP A 1 182 ? 23.198 22.514 5.376 0.50 38.10 491 ASP A N 1
ATOM 1447 N N B ASP A 1 182 ? 23.159 22.532 5.388 0.50 36.37 491 ASP A N 1
ATOM 1448 C CA A ASP A 1 182 ? 22.864 23.497 6.392 0.50 41.89 491 ASP A CA 1
ATOM 1449 C CA B ASP A 1 182 ? 22.734 23.540 6.333 0.50 38.77 491 ASP A CA 1
ATOM 1450 C C A ASP A 1 182 ? 23.052 24.937 5.945 0.50 43.53 491 ASP A C 1
ATOM 1451 C C B ASP A 1 182 ? 22.989 24.958 5.837 0.50 41.53 491 ASP A C 1
ATOM 1452 O O A ASP A 1 182 ? 22.187 25.782 6.176 0.50 45.08 491 ASP A O 1
ATOM 1453 O O B ASP A 1 182 ? 22.101 25.811 5.911 0.50 42.48 491 ASP A O 1
ATOM 1462 N N . GLU A 1 183 ? 24.191 25.206 5.315 1.00 44.87 492 GLU A N 1
ATOM 1463 C CA . GLU A 1 183 ? 24.548 26.564 4.869 1.00 49.72 492 GLU A CA 1
ATOM 1464 C C . GLU A 1 183 ? 23.680 27.049 3.732 1.00 47.63 492 GLU A C 1
ATOM 1465 O O . GLU A 1 183 ? 23.168 28.168 3.764 1.00 48.24 492 GLU A O 1
ATOM 1471 N N . ARG A 1 184 ? 23.527 26.209 2.728 1.00 44.06 493 ARG A N 1
ATOM 1472 C CA . ARG A 1 184 ? 22.742 26.550 1.559 1.00 44.91 493 ARG A CA 1
ATOM 1473 C C . ARG A 1 184 ? 21.226 26.374 1.739 1.00 40.20 493 ARG A C 1
ATOM 1474 O O . ARG A 1 184 ? 20.482 26.858 0.918 1.00 37.20 493 ARG A O 1
ATOM 1482 N N . GLN A 1 185 ? 20.781 25.675 2.794 1.00 36.99 494 GLN A N 1
ATOM 1483 C CA . GLN A 1 185 ? 19.341 25.372 3.016 1.00 34.96 494 GLN A CA 1
ATOM 1484 C C . GLN A 1 185 ? 18.737 24.640 1.819 1.00 30.00 494 GLN A C 1
ATOM 1485 O O . GLN A 1 185 ? 17.665 25.000 1.281 1.00 28.09 494 GLN A O 1
ATOM 1491 N N . THR A 1 186 ? 19.461 23.610 1.384 1.00 27.12 495 THR A N 1
ATOM 1492 C CA . THR A 1 186 ? 19.027 22.822 0.286 1.00 24.51 495 THR A CA 1
ATOM 1493 C C . THR A 1 186 ? 18.912 21.349 0.676 1.00 21.98 495 THR A C 1
ATOM 1494 O O . THR A 1 186 ? 19.313 20.956 1.744 1.00 21.17 495 THR A O 1
ATOM 1498 N N . GLU A 1 187 ? 18.306 20.582 -0.216 1.00 20.99 496 GLU A N 1
ATOM 1499 C CA . GLU A 1 187 ? 18.252 19.145 -0.102 1.00 20.44 496 GLU A CA 1
ATOM 1500 C C . GLU A 1 187 ? 18.590 18.551 -1.442 1.00 19.42 496 GLU A C 1
ATOM 1501 O O . GLU A 1 187 ? 18.309 19.146 -2.504 1.00 19.46 496 GLU A O 1
ATOM 1507 N N . THR A 1 188 ? 19.220 17.386 -1.394 1.00 17.51 497 THR A N 1
ATOM 1508 C CA . THR A 1 188 ? 19.570 16.665 -2.598 1.00 16.82 497 THR A CA 1
ATOM 1509 C C . THR A 1 188 ? 18.802 15.354 -2.608 1.00 15.87 497 THR A C 1
ATOM 1510 O O . THR A 1 188 ? 18.937 14.515 -1.713 1.00 16.77 497 THR A O 1
ATOM 1514 N N . TYR A 1 189 ? 18.021 15.187 -3.665 1.00 14.77 498 TYR A N 1
ATOM 1515 C CA . TYR A 1 189 ? 17.162 14.049 -3.887 1.00 14.60 498 TYR A CA 1
ATOM 1516 C C . TYR A 1 189 ? 17.693 13.325 -5.102 1.00 13.62 498 TYR A C 1
ATOM 1517 O O . TYR A 1 189 ? 17.675 13.860 -6.229 1.00 14.52 498 TYR A O 1
ATOM 1526 N N . ILE A 1 190 ? 18.100 12.099 -4.898 1.00 13.52 499 ILE A N 1
ATOM 1527 C CA . ILE A 1 190 ? 18.703 11.310 -5.957 1.00 13.27 499 ILE A CA 1
ATOM 1528 C C . ILE A 1 190 ? 17.837 10.125 -6.346 1.00 13.29 499 ILE A C 1
ATOM 1529 O O . ILE A 1 190 ? 17.269 9.435 -5.486 1.00 13.90 499 ILE A O 1
ATOM 1534 N N . THR A 1 191 ? 17.716 9.917 -7.662 1.00 12.74 500 THR A N 1
ATOM 1535 C CA . THR A 1 191 ? 16.961 8.848 -8.226 1.00 13.11 500 THR A CA 1
ATOM 1536 C C . THR A 1 191 ? 17.860 7.906 -9.002 1.00 13.23 500 THR A C 1
ATOM 1537 O O . THR A 1 191 ? 18.649 8.362 -9.857 1.00 14.17 500 THR A O 1
ATOM 1541 N N . GLN A 1 192 ? 17.760 6.612 -8.701 1.00 13.26 501 GLN A N 1
ATOM 1542 C CA . GLN A 1 192 ? 18.469 5.586 -9.468 1.00 13.73 501 GLN A CA 1
ATOM 1543 C C . GLN A 1 192 ? 17.471 4.923 -10.408 1.00 13.34 501 GLN A C 1
ATOM 1544 O O . GLN A 1 192 ? 16.425 4.428 -9.980 1.00 13.84 501 GLN A O 1
ATOM 1550 N N . ILE A 1 193 ? 17.796 4.946 -11.697 1.00 13.85 502 ILE A N 1
ATOM 1551 C CA . ILE A 1 193 ? 16.992 4.319 -12.733 1.00 14.11 502 ILE A CA 1
ATOM 1552 C C . ILE A 1 193 ? 17.723 3.021 -13.096 1.00 14.44 502 ILE A C 1
ATOM 1553 O O . ILE A 1 193 ? 18.886 3.028 -13.469 1.00 14.36 502 ILE A O 1
ATOM 1558 N N . ASN A 1 194 ? 17.036 1.890 -12.955 1.00 15.11 503 ASN A N 1
ATOM 1559 C CA . ASN A 1 194 ? 17.631 0.573 -13.133 1.00 15.87 503 ASN A CA 1
ATOM 1560 C C . ASN A 1 194 ? 18.736 0.268 -12.114 1.00 16.32 503 ASN A C 1
ATOM 1561 O O . ASN A 1 194 ? 19.805 -0.224 -12.477 1.00 17.33 503 ASN A O 1
ATOM 1566 N N . PRO A 1 195 ? 18.471 0.503 -10.825 1.00 15.75 504 PRO A N 1
ATOM 1567 C CA . PRO A 1 195 ? 19.490 0.141 -9.839 1.00 16.76 504 PRO A CA 1
ATOM 1568 C C . PRO A 1 195 ? 19.789 -1.373 -9.763 1.00 18.45 504 PRO A C 1
ATOM 1569 O O . PRO A 1 195 ? 20.865 -1.785 -9.285 1.00 20.03 504 PRO A O 1
ATOM 1573 N N . GLU A 1 196 ? 18.835 -2.195 -10.172 1.00 19.20 505 GLU A N 1
ATOM 1574 C CA . GLU A 1 196 ? 19.000 -3.649 -10.146 1.00 21.60 505 GLU A CA 1
ATOM 1575 C C . GLU A 1 196 ? 19.862 -4.209 -11.298 1.00 21.89 505 GLU A C 1
ATOM 1576 O O . GLU A 1 196 ? 20.265 -5.376 -11.277 1.00 23.77 505 GLU A O 1
ATOM 1582 N N . GLY A 1 197 ? 20.124 -3.391 -12.304 1.00 20.44 506 GLY A N 1
ATOM 1583 C CA . GLY A 1 197 ? 20.904 -3.854 -13.453 1.00 21.25 506 GLY A CA 1
ATOM 1584 C C . GLY A 1 197 ? 20.191 -4.983 -14.185 1.00 21.58 506 GLY A C 1
ATOM 1585 O O . GLY A 1 197 ? 20.776 -6.051 -14.419 1.00 22.53 506 GLY A O 1
ATOM 1586 N N A LYS A 1 198 ? 18.930 -4.732 -14.539 0.50 20.82 507 LYS A N 1
ATOM 1587 N N B LYS A 1 198 ? 18.933 -4.751 -14.545 0.50 21.16 507 LYS A N 1
ATOM 1588 C CA A LYS A 1 198 ? 18.082 -5.676 -15.270 0.50 22.05 507 LYS A CA 1
ATOM 1589 C CA B LYS A 1 198 ? 18.128 -5.721 -15.294 0.50 22.71 507 LYS A CA 1
ATOM 1590 C C A LYS A 1 198 ? 17.657 -5.039 -16.583 0.50 21.92 507 LYS A C 1
ATOM 1591 C C B LYS A 1 198 ? 17.586 -5.044 -16.540 0.50 22.26 507 LYS A C 1
ATOM 1592 O O A LYS A 1 198 ? 17.807 -3.837 -16.778 0.50 20.91 507 LYS A O 1
ATOM 1593 O O B LYS A 1 198 ? 17.559 -3.818 -16.632 0.50 21.12 507 LYS A O 1
ATOM 1604 N N . GLU A 1 199 ? 17.131 -5.834 -17.506 1.00 23.54 508 GLU A N 1
ATOM 1605 C CA . GLU A 1 199 ? 16.554 -5.230 -18.692 1.00 24.83 508 GLU A CA 1
ATOM 1606 C C . GLU A 1 199 ? 15.310 -4.447 -18.240 1.00 22.16 508 GLU A C 1
ATOM 1607 O O . GLU A 1 199 ? 14.539 -4.930 -17.387 1.00 23.22 508 GLU A O 1
ATOM 1613 N N . MET A 1 200 ? 15.132 -3.256 -18.792 1.00 20.38 509 MET A N 1
ATOM 1614 C CA . MET A 1 200 ? 13.909 -2.468 -18.584 1.00 20.20 509 MET A CA 1
ATOM 1615 C C . MET A 1 200 ? 13.247 -2.391 -19.952 1.00 20.62 509 MET A C 1
ATOM 1616 O O . MET A 1 200 ? 13.921 -2.239 -20.964 1.00 20.38 509 MET A O 1
ATOM 1621 N N . TYR A 1 201 ? 11.933 -2.506 -19.970 1.00 19.35 510 TYR A N 1
ATOM 1622 C CA . TYR A 1 201 ? 11.211 -2.634 -21.208 1.00 20.53 510 TYR A CA 1
ATOM 1623 C C . TYR A 1 201 ? 9.738 -2.298 -21.113 1.00 19.72 510 TYR A C 1
ATOM 1624 O O . TYR A 1 201 ? 9.075 -2.670 -20.137 1.00 20.46 510 TYR A O 1
ATOM 1633 N N . PHE A 1 202 ? 9.252 -1.635 -22.152 1.00 19.86 511 PHE A N 1
ATOM 1634 C CA . PHE A 1 202 ? 7.833 -1.419 -22.394 1.00 19.47 511 PHE A CA 1
ATOM 1635 C C . PHE A 1 202 ? 7.569 -1.999 -23.780 1.00 22.08 511 PHE A C 1
ATOM 1636 O O . PHE A 1 202 ? 8.218 -1.601 -24.753 1.00 22.96 511 PHE A O 1
ATOM 1644 N N . ALA A 1 203 ? 6.626 -2.920 -23.869 1.00 23.30 512 ALA A N 1
ATOM 1645 C CA . ALA A 1 203 ? 6.265 -3.543 -25.154 1.00 26.19 512 ALA A CA 1
ATOM 1646 C C . ALA A 1 203 ? 5.688 -2.541 -26.133 1.00 27.13 512 ALA A C 1
ATOM 1647 O O . ALA A 1 203 ? 5.220 -1.463 -25.729 1.00 26.44 512 ALA A O 1
ATOM 1649 N N A SER A 1 204 ? 5.742 -2.883 -27.423 0.70 30.12 513 SER A N 1
ATOM 1650 N N B SER A 1 204 ? 5.727 -2.891 -27.419 0.30 28.50 513 SER A N 1
ATOM 1651 C CA A SER A 1 204 ? 5.161 -2.054 -28.491 0.70 30.86 513 SER A CA 1
ATOM 1652 C CA B SER A 1 204 ? 5.172 -2.050 -28.482 0.30 28.73 513 SER A CA 1
ATOM 1653 C C A SER A 1 204 ? 3.743 -1.642 -28.117 0.70 29.51 513 SER A C 1
ATOM 1654 C C B SER A 1 204 ? 3.740 -1.644 -28.133 0.30 28.33 513 SER A C 1
ATOM 1655 O O A SER A 1 204 ? 2.963 -2.463 -27.639 0.70 30.15 513 SER A O 1
ATOM 1656 O O B SER A 1 204 ? 2.944 -2.476 -27.697 0.30 28.88 513 SER A O 1
ATOM 1661 N N . GLY A 1 205 ? 3.427 -0.360 -28.316 1.00 27.43 514 GLY A N 1
ATOM 1662 C CA . GLY A 1 205 ? 2.107 0.188 -27.982 1.00 27.08 514 GLY A CA 1
ATOM 1663 C C . GLY A 1 205 ? 2.050 0.910 -26.650 1.00 24.47 514 GLY A C 1
ATOM 1664 O O . GLY A 1 205 ? 1.087 1.656 -26.366 1.00 24.72 514 GLY A O 1
ATOM 1665 N N A LEU A 1 206 ? 3.068 0.701 -25.816 0.50 22.81 515 LEU A N 1
ATOM 1666 N N B LEU A 1 206 ? 3.077 0.704 -25.827 0.50 23.03 515 LEU A N 1
ATOM 1667 C CA A LEU A 1 206 ? 3.125 1.327 -24.495 0.50 21.16 515 LEU A CA 1
ATOM 1668 C CA B LEU A 1 206 ? 3.142 1.307 -24.500 0.50 21.52 515 LEU A CA 1
ATOM 1669 C C A LEU A 1 206 ? 4.030 2.559 -24.424 0.50 20.37 515 LEU A C 1
ATOM 1670 C C B LEU A 1 206 ? 4.060 2.528 -24.416 0.50 20.56 515 LEU A C 1
ATOM 1671 O O A LEU A 1 206 ? 4.154 3.183 -23.372 0.50 19.66 515 LEU A O 1
ATOM 1672 O O B LEU A 1 206 ? 4.228 3.105 -23.346 0.50 19.81 515 LEU A O 1
ATOM 1681 N N . GLY A 1 207 ? 4.646 2.922 -25.542 1.00 20.38 516 GLY A N 1
ATOM 1682 C CA . GLY A 1 207 ? 5.496 4.106 -25.583 1.00 19.61 516 GLY A CA 1
ATOM 1683 C C . GLY A 1 207 ? 6.891 3.988 -24.977 1.00 18.97 516 GLY A C 1
ATOM 1684 O O . GLY A 1 207 ? 7.399 2.880 -24.709 1.00 18.50 516 GLY A O 1
ATOM 1685 N N . ASN A 1 208 ? 7.550 5.136 -24.848 1.00 18.19 517 ASN A N 1
ATOM 1686 C CA . ASN A 1 208 ? 8.891 5.153 -24.281 1.00 17.69 517 ASN A CA 1
ATOM 1687 C C . ASN A 1 208 ? 8.873 5.023 -22.761 1.00 16.57 517 ASN A C 1
ATOM 1688 O O . ASN A 1 208 ? 7.858 5.290 -22.096 1.00 15.96 517 ASN A O 1
ATOM 1693 N N . LEU A 1 209 ? 10.038 4.690 -22.225 1.00 16.26 518 LEU A N 1
ATOM 1694 C CA . LEU A 1 209 ? 10.281 4.755 -20.789 1.00 15.51 518 LEU A CA 1
ATOM 1695 C C . LEU A 1 209 ? 10.527 6.244 -20.421 1.00 15.05 518 LEU A C 1
ATOM 1696 O O . LEU A 1 209 ? 11.244 6.958 -21.125 1.00 14.83 518 LEU A O 1
ATOM 1701 N N . TYR A 1 210 ? 9.893 6.674 -19.344 1.00 14.46 519 TYR A N 1
ATOM 1702 C CA . TYR A 1 210 ? 10.032 8.017 -18.780 1.00 15.10 519 TYR A CA 1
ATOM 1703 C C . TYR A 1 210 ? 10.338 7.923 -17.289 1.00 14.06 519 TYR A C 1
ATOM 1704 O O . TYR A 1 210 ? 10.054 6.921 -16.629 1.00 15.06 519 TYR A O 1
ATOM 1713 N N . THR A 1 211 ? 10.968 8.975 -16.780 1.00 13.71 520 THR A N 1
ATOM 1714 C CA . THR A 1 211 ? 11.111 9.177 -15.332 1.00 13.53 520 THR A CA 1
ATOM 1715 C C . THR A 1 211 ? 10.417 10.476 -14.951 1.00 13.87 520 THR A C 1
ATOM 1716 O O . THR A 1 211 ? 10.689 11.520 -15.522 1.00 13.72 520 THR A O 1
ATOM 1720 N N . ILE A 1 212 ? 9.437 10.364 -14.041 1.00 14.16 521 ILE A N 1
ATOM 1721 C CA . ILE A 1 212 ? 8.736 11.492 -13.513 1.00 15.51 521 ILE A CA 1
ATOM 1722 C C . ILE A 1 212 ? 9.187 11.646 -12.046 1.00 15.21 521 ILE A C 1
ATOM 1723 O O . ILE A 1 212 ? 9.254 10.669 -11.276 1.00 15.15 521 ILE A O 1
ATOM 1728 N N . ILE A 1 213 ? 9.502 12.882 -11.681 1.00 14.34 522 ILE A N 1
ATOM 1729 C CA . ILE A 1 213 ? 9.866 13.240 -10.306 1.00 15.43 522 ILE A CA 1
ATOM 1730 C C . ILE A 1 213 ? 8.835 14.272 -9.881 1.00 16.47 522 ILE A C 1
ATOM 1731 O O . ILE A 1 213 ? 8.626 15.290 -10.565 1.00 17.10 522 ILE A O 1
ATOM 1736 N N . GLY A 1 214 ? 8.161 14.022 -8.766 1.00 15.25 523 GLY A N 1
ATOM 1737 C CA . GLY A 1 214 ? 7.125 14.942 -8.311 1.00 17.32 523 GLY A CA 1
ATOM 1738 C C . GLY A 1 214 ? 6.889 14.768 -6.831 1.00 18.07 523 GLY A C 1
ATOM 1739 O O . GLY A 1 214 ? 7.745 14.210 -6.145 1.00 18.86 523 GLY A O 1
ATOM 1740 N N . SER A 1 215 ? 5.758 15.282 -6.346 1.00 21.19 524 SER A N 1
ATOM 1741 C CA . SER A 1 215 ? 5.428 15.115 -4.916 1.00 24.54 524 SER A CA 1
ATOM 1742 C C . SER A 1 215 ? 3.957 14.752 -4.762 1.00 32.60 524 SER A C 1
ATOM 1743 O O . SER A 1 215 ? 3.114 15.132 -5.581 1.00 30.77 524 SER A O 1
ATOM 1746 N N . ASP A 1 216 ? 3.672 13.987 -3.708 1.00 43.58 525 ASP A N 1
ATOM 1747 C CA . ASP A 1 216 ? 2.320 13.496 -3.445 1.00 55.09 525 ASP A CA 1
ATOM 1748 C C . ASP A 1 216 ? 1.499 14.518 -2.659 1.00 63.06 525 ASP A C 1
ATOM 1749 O O . ASP A 1 216 ? 0.719 15.273 -3.249 1.00 72.52 525 ASP A O 1
ATOM 1754 N N . GLY A 1 217 ? 1.685 14.556 -1.341 1.00 68.38 526 GLY A N 1
ATOM 1755 C CA . GLY A 1 217 ? 0.939 15.492 -0.485 1.00 72.40 526 GLY A CA 1
ATOM 1756 C C . GLY A 1 217 ? -0.510 15.084 -0.297 1.00 72.97 526 GLY A C 1
ATOM 1757 O O . GLY A 1 217 ? -1.292 15.080 -1.248 1.00 74.31 526 GLY A O 1
ATOM 1758 N N . SER A 1 221 ? 0.806 18.479 -4.688 1.00 57.49 530 SER A N 1
ATOM 1759 C CA . SER A 1 221 ? 2.265 18.567 -4.853 1.00 54.67 530 SER A CA 1
ATOM 1760 C C . SER A 1 221 ? 2.854 19.701 -4.002 1.00 55.22 530 SER A C 1
ATOM 1761 O O . SER A 1 221 ? 3.007 20.829 -4.480 1.00 59.20 530 SER A O 1
ATOM 1764 N N . PRO A 1 222 ? 3.211 19.403 -2.743 1.00 50.11 531 PRO A N 1
ATOM 1765 C CA . PRO A 1 222 ? 3.708 20.499 -1.944 1.00 49.45 531 PRO A CA 1
ATOM 1766 C C . PRO A 1 222 ? 5.104 20.963 -2.331 1.00 42.00 531 PRO A C 1
ATOM 1767 O O . PRO A 1 222 ? 5.462 22.086 -1.981 1.00 43.71 531 PRO A O 1
ATOM 1771 N N . VAL A 1 223 ? 5.894 20.149 -3.051 1.00 29.11 532 VAL A N 1
ATOM 1772 C CA . VAL A 1 223 ? 7.254 20.567 -3.303 1.00 25.24 532 VAL A CA 1
ATOM 1773 C C . VAL A 1 223 ? 7.453 21.408 -4.565 1.00 23.66 532 VAL A C 1
ATOM 1774 O O . VAL A 1 223 ? 7.043 21.023 -5.653 1.00 23.86 532 VAL A O 1
ATOM 1778 N N . ASN A 1 224 ? 8.095 22.555 -4.397 1.00 22.05 533 ASN A N 1
ATOM 1779 C CA . ASN A 1 224 ? 8.387 23.475 -5.481 1.00 21.13 533 ASN A CA 1
ATOM 1780 C C . ASN A 1 224 ? 9.702 23.075 -6.142 1.00 19.66 533 ASN A C 1
ATOM 1781 O O . ASN A 1 224 ? 10.778 23.132 -5.520 1.00 19.84 533 ASN A O 1
ATOM 1786 N N . LEU A 1 225 ? 9.607 22.680 -7.418 1.00 18.16 534 LEU A N 1
ATOM 1787 C CA . LEU A 1 225 ? 10.753 22.234 -8.223 1.00 17.72 534 LEU A CA 1
ATOM 1788 C C . LEU A 1 225 ? 11.251 23.266 -9.239 1.00 17.69 534 LEU A C 1
ATOM 1789 O O . LEU A 1 225 ? 12.148 22.962 -10.016 1.00 17.21 534 LEU A O 1
ATOM 1794 N N A LEU A 1 226 ? 10.589 24.426 -9.273 0.70 19.05 535 LEU A N 1
ATOM 1795 N N B LEU A 1 226 ? 10.788 24.511 -9.200 0.30 19.36 535 LEU A N 1
ATOM 1796 C CA A LEU A 1 226 ? 10.898 25.479 -10.256 0.70 20.02 535 LEU A CA 1
ATOM 1797 C CA B LEU A 1 226 ? 11.346 25.512 -10.133 0.30 20.59 535 LEU A CA 1
ATOM 1798 C C A LEU A 1 226 ? 12.389 25.764 -10.382 0.70 20.10 535 LEU A C 1
ATOM 1799 C C B LEU A 1 226 ? 12.787 25.830 -9.676 0.30 20.64 535 LEU A C 1
ATOM 1800 O O A LEU A 1 226 ? 12.890 25.936 -11.496 0.70 20.92 535 LEU A O 1
ATOM 1801 O O B LEU A 1 226 ? 13.117 25.585 -8.521 0.30 20.08 535 LEU A O 1
ATOM 1810 N N A ASN A 1 227 ? 13.096 25.784 -9.257 0.60 20.20 536 ASN A N 1
ATOM 1811 N N B ASN A 1 227 ? 13.660 26.319 -10.559 0.40 21.94 536 ASN A N 1
ATOM 1812 C CA A ASN A 1 227 ? 14.511 26.119 -9.248 0.60 20.89 536 ASN A CA 1
ATOM 1813 C CA B ASN A 1 227 ? 14.981 26.688 -10.097 0.40 22.77 536 ASN A CA 1
ATOM 1814 C C A ASN A 1 227 ? 15.418 24.892 -9.112 0.60 19.64 536 ASN A C 1
ATOM 1815 C C B ASN A 1 227 ? 15.813 25.474 -9.693 0.40 21.32 536 ASN A C 1
ATOM 1816 O O A ASN A 1 227 ? 16.572 25.024 -8.681 0.60 20.26 536 ASN A O 1
ATOM 1817 O O B ASN A 1 227 ? 16.967 25.610 -9.340 0.40 22.35 536 ASN A O 1
ATOM 1826 N N A ALA A 1 228 ? 14.916 23.707 -9.481 0.70 17.59 537 ALA A N 1
ATOM 1827 N N B ALA A 1 228 ? 15.216 24.284 -9.712 0.30 20.48 537 ALA A N 1
ATOM 1828 C CA A ALA A 1 228 ? 15.736 22.503 -9.339 0.70 17.47 537 ALA A CA 1
ATOM 1829 C CA B ALA A 1 228 ? 15.951 23.076 -9.307 0.30 19.69 537 ALA A CA 1
ATOM 1830 C C A ALA A 1 228 ? 16.950 22.546 -10.237 0.70 17.11 537 ALA A C 1
ATOM 1831 C C B ALA A 1 228 ? 17.204 22.925 -10.147 0.30 18.89 537 ALA A C 1
ATOM 1832 O O A ALA A 1 228 ? 16.836 22.929 -11.419 0.70 16.13 537 ALA A O 1
ATOM 1833 O O B ALA A 1 228 ? 17.292 23.484 -11.241 0.30 18.68 537 ALA A O 1
ATOM 1836 N N A GLU A 1 229 ? 18.084 22.120 -9.668 0.70 18.55 538 GLU A N 1
ATOM 1837 N N B GLU A 1 229 ? 18.157 22.156 -9.630 0.30 19.23 538 GLU A N 1
ATOM 1838 C CA A GLU A 1 229 ? 19.328 21.897 -10.412 0.70 19.91 538 GLU A CA 1
ATOM 1839 C CA B GLU A 1 229 ? 19.411 21.868 -10.325 0.30 19.76 538 GLU A CA 1
ATOM 1840 C C A GLU A 1 229 ? 19.297 20.408 -10.674 0.70 18.66 538 GLU A C 1
ATOM 1841 C C B GLU A 1 229 ? 19.382 20.380 -10.654 0.30 18.55 538 GLU A C 1
ATOM 1842 O O A GLU A 1 229 ? 19.155 19.614 -9.740 0.70 18.39 538 GLU A O 1
ATOM 1843 O O B GLU A 1 229 ? 19.355 19.556 -9.737 0.30 18.45 538 GLU A O 1
ATOM 1854 N N . VAL A 1 230 ? 19.373 20.031 -11.946 1.00 17.59 539 VAL A N 1
ATOM 1855 C CA . VAL A 1 230 ? 19.257 18.636 -12.361 1.00 16.49 539 VAL A CA 1
ATOM 1856 C C . VAL A 1 230 ? 20.491 18.187 -13.117 1.00 16.76 539 VAL A C 1
ATOM 1857 O O . VAL A 1 230 ? 20.932 18.861 -14.043 1.00 17.56 539 VAL A O 1
ATOM 1861 N N . LYS A 1 231 ? 21.026 17.041 -12.710 1.00 16.29 540 LYS A N 1
ATOM 1862 C CA . LYS A 1 231 ? 22.190 16.431 -13.354 1.00 16.65 540 LYS A CA 1
ATOM 1863 C C . LYS A 1 231 ? 21.830 14.972 -13.559 1.00 17.02 540 LYS A C 1
ATOM 1864 O O . LYS A 1 231 ? 21.244 14.333 -12.684 1.00 15.64 540 LYS A O 1
ATOM 1870 N N . ILE A 1 232 ? 22.164 14.442 -14.742 1.00 15.27 541 ILE A N 1
ATOM 1871 C CA . ILE A 1 232 ? 21.896 13.047 -15.098 1.00 15.63 541 ILE A CA 1
ATOM 1872 C C . ILE A 1 232 ? 23.208 12.356 -15.464 1.00 15.61 541 ILE A C 1
ATOM 1873 O O . ILE A 1 232 ? 23.963 12.824 -16.329 1.00 16.49 541 ILE A O 1
ATOM 1878 N N . LEU A 1 233 ? 23.475 11.253 -14.782 1.00 15.53 542 LEU A N 1
ATOM 1879 C CA . LEU A 1 233 ? 24.665 10.457 -14.989 1.00 15.93 542 LEU A CA 1
ATOM 1880 C C . LEU A 1 233 ? 24.320 9.057 -15.442 1.00 16.37 542 LEU A C 1
ATOM 1881 O O . LEU A 1 233 ? 23.259 8.538 -15.121 1.00 17.00 542 LEU A O 1
ATOM 1886 N N A LYS A 1 234 ? 25.208 8.460 -16.245 0.50 16.73 543 LYS A N 1
ATOM 1887 N N B LYS A 1 234 ? 25.250 8.458 -16.182 0.50 16.97 543 LYS A N 1
ATOM 1888 C CA A LYS A 1 234 ? 25.032 7.082 -16.732 0.50 16.63 543 LYS A CA 1
ATOM 1889 C CA B LYS A 1 234 ? 25.102 7.113 -16.715 0.50 17.06 543 LYS A CA 1
ATOM 1890 C C A LYS A 1 234 ? 26.180 6.216 -16.202 0.50 17.18 543 LYS A C 1
ATOM 1891 C C B LYS A 1 234 ? 26.201 6.231 -16.139 0.50 17.42 543 LYS A C 1
ATOM 1892 O O A LYS A 1 234 ? 27.359 6.624 -16.240 0.50 17.62 543 LYS A O 1
ATOM 1893 O O B LYS A 1 234 ? 27.375 6.643 -16.082 0.50 18.04 543 LYS A O 1
ATOM 1904 N N . THR A 1 235 ? 25.835 5.017 -15.730 1.00 17.30 544 THR A N 1
ATOM 1905 C CA . THR A 1 235 ? 26.819 4.066 -15.190 1.00 18.86 544 THR A CA 1
ATOM 1906 C C . THR A 1 235 ? 26.253 2.627 -15.207 1.00 19.87 544 THR A C 1
ATOM 1907 O O . THR A 1 235 ? 25.049 2.423 -15.367 1.00 22.50 544 THR A O 1
ATOM 1911 N N . ASN A 1 236 ? 27.127 1.644 -15.000 1.00 18.91 545 ASN A N 1
ATOM 1912 C CA . ASN A 1 236 ? 26.714 0.267 -14.834 1.00 20.37 545 ASN A CA 1
ATOM 1913 C C . ASN A 1 236 ? 26.217 0.138 -13.391 1.00 19.42 545 ASN A C 1
ATOM 1914 O O . ASN A 1 236 ? 26.814 0.720 -12.475 1.00 19.92 545 ASN A O 1
ATOM 1919 N N . SER A 1 237 ? 25.182 -0.659 -13.169 1.00 18.79 546 SER A N 1
ATOM 1920 C CA . SER A 1 237 ? 24.605 -0.819 -11.823 1.00 18.18 546 SER A CA 1
ATOM 1921 C C . SER A 1 237 ? 25.584 -1.284 -10.756 1.00 18.94 546 SER A C 1
ATOM 1922 O O . SER A 1 237 ? 25.368 -1.026 -9.571 1.00 19.23 546 SER A O 1
ATOM 1925 N N A LYS A 1 238 ? 26.641 -1.983 -11.165 0.50 20.13 547 LYS A N 1
ATOM 1926 N N B LYS A 1 238 ? 26.622 -1.999 -11.163 0.50 20.18 547 LYS A N 1
ATOM 1927 C CA A LYS A 1 238 ? 27.626 -2.506 -10.211 0.50 21.48 547 LYS A CA 1
ATOM 1928 C CA B LYS A 1 238 ? 27.607 -2.494 -10.212 0.50 21.54 547 LYS A CA 1
ATOM 1929 C C A LYS A 1 238 ? 28.398 -1.382 -9.502 0.50 21.30 547 LYS A C 1
ATOM 1930 C C B LYS A 1 238 ? 28.252 -1.355 -9.419 0.50 21.19 547 LYS A C 1
ATOM 1931 O O A LYS A 1 238 ? 29.124 -1.636 -8.530 0.50 22.18 547 LYS A O 1
ATOM 1932 O O B LYS A 1 238 ? 28.683 -1.560 -8.274 0.50 21.82 547 LYS A O 1
ATOM 1943 N N . ASN A 1 239 ? 28.270 -0.156 -10.001 1.00 19.88 548 ASN A N 1
ATOM 1944 C CA . ASN A 1 239 ? 28.917 1.003 -9.378 1.00 20.46 548 ASN A CA 1
ATOM 1945 C C . ASN A 1 239 ? 28.025 1.781 -8.410 1.00 21.14 548 ASN A C 1
ATOM 1946 O O . ASN A 1 239 ? 28.499 2.729 -7.773 1.00 22.42 548 ASN A O 1
ATOM 1951 N N . LEU A 1 240 ? 26.761 1.389 -8.314 1.00 19.39 549 LEU A N 1
ATOM 1952 C CA . LEU A 1 240 ? 25.805 2.115 -7.498 1.00 18.48 549 LEU A CA 1
ATOM 1953 C C . LEU A 1 240 ? 25.820 1.646 -6.040 1.00 18.48 549 LEU A C 1
ATOM 1954 O O . LEU A 1 240 ? 25.944 0.444 -5.754 1.00 22.93 549 LEU A O 1
ATOM 1959 N N . THR A 1 241 ? 25.688 2.602 -5.133 1.00 18.53 550 THR A N 1
ATOM 1960 C CA . THR A 1 241 ? 25.557 2.302 -3.710 1.00 17.89 550 THR A CA 1
ATOM 1961 C C . THR A 1 241 ? 24.063 2.388 -3.351 1.00 18.68 550 THR A C 1
ATOM 1962 O O . THR A 1 241 ? 23.228 2.808 -4.162 1.00 20.84 550 THR A O 1
ATOM 1966 N N . ASP A 1 242 ? 23.707 2.003 -2.132 1.00 17.28 551 ASP A N 1
ATOM 1967 C CA . ASP A 1 242 ? 22.345 2.097 -1.662 1.00 16.55 551 ASP A CA 1
ATOM 1968 C C . ASP A 1 242 ? 22.097 3.458 -0.976 1.00 16.46 551 ASP A C 1
ATOM 1969 O O . ASP A 1 242 ? 20.977 3.980 -0.968 1.00 16.72 551 ASP A O 1
ATOM 1974 N N . SER A 1 243 ? 23.136 4.045 -0.362 1.00 16.24 552 SER A N 1
ATOM 1975 C CA . SER A 1 243 ? 22.967 5.374 0.248 1.00 15.91 552 SER A CA 1
ATOM 1976 C C . SER A 1 243 ? 22.920 6.485 -0.776 1.00 15.04 552 SER A C 1
ATOM 1977 O O . SER A 1 243 ? 22.402 7.556 -0.493 1.00 15.65 552 SER A O 1
ATOM 1980 N N . MET A 1 244 ? 23.473 6.228 -1.963 1.00 15.77 553 MET A N 1
ATOM 1981 C CA . MET A 1 244 ? 23.552 7.197 -3.027 1.00 15.39 553 MET A CA 1
ATOM 1982 C C . MET A 1 244 ? 24.505 8.346 -2.728 1.00 16.28 553 MET A C 1
ATOM 1983 O O . MET A 1 244 ? 24.577 9.292 -3.496 1.00 17.13 553 MET A O 1
ATOM 1988 N N . ASP A 1 245 ? 25.259 8.252 -1.630 1.00 16.07 554 ASP A N 1
ATOM 1989 C CA . ASP A 1 245 ? 26.248 9.282 -1.301 1.00 17.13 554 ASP A CA 1
ATOM 1990 C C . ASP A 1 245 ? 27.594 8.753 -1.727 1.00 19.37 554 ASP A C 1
ATOM 1991 O O . ASP A 1 245 ? 28.276 8.058 -0.978 1.00 22.72 554 ASP A O 1
ATOM 1996 N N . GLN A 1 246 ? 27.967 9.053 -2.962 1.00 20.50 555 GLN A N 1
ATOM 1997 C CA . GLN A 1 246 ? 29.225 8.531 -3.479 1.00 21.29 555 GLN A CA 1
ATOM 1998 C C . GLN A 1 246 ? 29.871 9.570 -4.406 1.00 21.18 555 GLN A C 1
ATOM 1999 O O . GLN A 1 246 ? 29.318 10.624 -4.658 1.00 20.97 555 GLN A O 1
ATOM 2005 N N . ASN A 1 247 ? 31.070 9.256 -4.865 1.00 23.07 556 ASN A N 1
ATOM 2006 C CA . ASN A 1 247 ? 31.809 10.171 -5.708 1.00 24.03 556 ASN A CA 1
ATOM 2007 C C . ASN A 1 247 ? 31.276 10.076 -7.133 1.00 23.98 556 ASN A C 1
ATOM 2008 O O . ASN A 1 247 ? 31.592 9.129 -7.855 1.00 25.55 556 ASN A O 1
ATOM 2013 N N . TYR A 1 248 ? 30.444 11.037 -7.498 1.00 24.25 557 TYR A N 1
ATOM 2014 C CA . TYR A 1 248 ? 29.832 11.058 -8.821 1.00 23.16 557 TYR A CA 1
ATOM 2015 C C . TYR A 1 248 ? 30.763 11.632 -9.887 1.00 27.32 557 TYR A C 1
ATOM 2016 O O . TYR A 1 248 ? 30.409 11.630 -11.064 1.00 28.58 557 TYR A O 1
ATOM 2025 N N . ASP A 1 249 ? 31.919 12.129 -9.458 1.00 27.91 558 ASP A N 1
ATOM 2026 C CA . ASP A 1 249 ? 32.924 12.650 -10.400 1.00 34.30 558 ASP A CA 1
ATOM 2027 C C . ASP A 1 249 ? 33.943 11.586 -10.809 1.00 35.22 558 ASP A C 1
ATOM 2028 O O . ASP A 1 249 ? 34.907 11.893 -11.499 1.00 39.91 558 ASP A O 1
ATOM 2033 N N . SER A 1 250 ? 33.711 10.331 -10.437 1.00 33.08 559 SER A N 1
ATOM 2034 C CA . SER A 1 250 ? 34.647 9.280 -10.749 1.00 34.89 559 SER A CA 1
ATOM 2035 C C . SER A 1 250 ? 34.488 8.851 -12.208 1.00 32.31 559 SER A C 1
ATOM 2036 O O . SER A 1 250 ? 33.468 9.158 -12.833 1.00 28.98 559 SER A O 1
ATOM 2039 N N . PRO A 1 251 ? 35.484 8.128 -12.745 1.00 31.41 560 PRO A N 1
ATOM 2040 C CA . PRO A 1 251 ? 35.476 7.606 -14.117 1.00 31.96 560 PRO A CA 1
ATOM 2041 C C . PRO A 1 251 ? 34.319 6.655 -14.442 1.00 29.93 560 PRO A C 1
ATOM 2042 O O . PRO A 1 251 ? 33.998 6.438 -15.614 1.00 28.51 560 PRO A O 1
ATOM 2046 N N . GLU A 1 252 ? 33.678 6.096 -13.417 1.00 27.74 561 GLU A N 1
ATOM 2047 C CA . GLU A 1 252 ? 32.600 5.155 -13.649 1.00 29.41 561 GLU A CA 1
ATOM 2048 C C . GLU A 1 252 ? 31.303 5.843 -14.045 1.00 24.37 561 GLU A C 1
ATOM 2049 O O . GLU A 1 252 ? 30.382 5.175 -14.499 1.00 25.78 561 GLU A O 1
ATOM 2055 N N . PHE A 1 253 ? 31.235 7.163 -13.868 1.00 21.92 562 PHE A N 1
ATOM 2056 C CA . PHE A 1 253 ? 30.023 7.936 -14.204 1.00 21.03 562 PHE A CA 1
ATOM 2057 C C . PHE A 1 253 ? 30.259 8.855 -15.387 1.00 21.23 562 PHE A C 1
ATOM 2058 O O . PHE A 1 253 ? 31.321 9.468 -15.497 1.00 23.39 562 PHE A O 1
ATOM 2066 N N . GLU A 1 254 ? 29.303 8.882 -16.308 1.00 19.99 563 GLU A N 1
ATOM 2067 C CA . GLU A 1 254 ? 29.362 9.768 -17.453 1.00 20.03 563 GLU A CA 1
ATOM 2068 C C . GLU A 1 254 ? 28.218 10.730 -17.328 1.00 18.73 563 GLU A C 1
ATOM 2069 O O . GLU A 1 254 ? 27.083 10.304 -17.113 1.00 18.57 563 GLU A O 1
ATOM 2075 N N . ASP A 1 255 ? 28.482 12.006 -17.540 1.00 18.29 564 ASP A N 1
ATOM 2076 C CA . ASP A 1 255 ? 27.413 13.012 -17.477 1.00 18.38 564 ASP A CA 1
ATOM 2077 C C . ASP A 1 255 ? 26.667 13.083 -18.822 1.00 18.66 564 ASP A C 1
ATOM 2078 O O . ASP A 1 255 ? 27.250 13.446 -19.853 1.00 20.25 564 ASP A O 1
ATOM 2083 N N . VAL A 1 256 ? 25.414 12.683 -18.798 1.00 17.06 565 VAL A N 1
ATOM 2084 C CA . VAL A 1 256 ? 24.538 12.686 -20.000 1.00 16.36 565 VAL A CA 1
ATOM 2085 C C . VAL A 1 256 ? 23.393 13.699 -19.875 1.00 17.07 565 VAL A C 1
ATOM 2086 O O . VAL A 1 256 ? 22.416 13.659 -20.621 1.00 18.27 565 VAL A O 1
ATOM 2090 N N . THR A 1 257 ? 23.533 14.667 -18.978 1.00 16.79 566 THR A N 1
ATOM 2091 C CA . THR A 1 257 ? 22.523 15.686 -18.805 1.00 17.44 566 THR A CA 1
ATOM 2092 C C . THR A 1 257 ? 22.088 16.330 -20.129 1.00 18.40 566 THR A C 1
ATOM 2093 O O . THR A 1 257 ? 20.871 16.502 -20.385 1.00 19.36 566 THR A O 1
ATOM 2097 N N . SER A 1 258 ? 23.051 16.609 -21.007 1.00 19.37 567 SER A N 1
ATOM 2098 C CA . SER A 1 258 ? 22.713 17.299 -22.256 1.00 21.80 567 SER A CA 1
ATOM 2099 C C . SER A 1 258 ? 21.931 16.451 -23.257 1.00 23.30 567 SER A C 1
ATOM 2100 O O . SER A 1 258 ? 21.336 16.984 -24.201 1.00 26.45 567 SER A O 1
ATOM 2103 N N . GLN A 1 259 ? 21.968 15.145 -23.074 1.00 21.79 568 GLN A N 1
ATOM 2104 C CA . GLN A 1 259 ? 21.284 14.238 -23.951 1.00 23.51 568 GLN A CA 1
ATOM 2105 C C . GLN A 1 259 ? 19.796 14.073 -23.643 1.00 23.19 568 GLN A C 1
ATOM 2106 O O . GLN A 1 259 ? 18.980 13.864 -24.568 1.00 24.25 568 GLN A O 1
ATOM 2112 N N . TYR A 1 260 ? 19.444 14.197 -22.376 1.00 20.52 569 TYR A N 1
ATOM 2113 C CA . TYR A 1 260 ? 18.077 13.925 -21.929 1.00 21.13 569 TYR A CA 1
ATOM 2114 C C . TYR A 1 260 ? 17.429 15.143 -21.344 1.00 23.53 569 TYR A C 1
ATOM 2115 O O . TYR A 1 260 ? 17.409 15.324 -20.124 1.00 26.24 569 TYR A O 1
ATOM 2124 N N . SER A 1 261 ? 16.899 15.965 -22.219 1.00 22.93 570 SER A N 1
ATOM 2125 C CA . SER A 1 261 ? 16.183 17.143 -21.794 1.00 24.03 570 SER A CA 1
ATOM 2126 C C . SER A 1 261 ? 14.949 16.748 -20.968 1.00 20.94 570 SER A C 1
ATOM 2127 O O . SER A 1 261 ? 14.444 15.617 -21.051 1.00 21.65 570 SER A O 1
ATOM 2130 N N . TYR A 1 262 ? 14.468 17.692 -20.187 1.00 18.82 571 TYR A N 1
ATOM 2131 C CA . TYR A 1 262 ? 13.336 17.420 -19.350 1.00 18.15 571 TYR A CA 1
ATOM 2132 C C . TYR A 1 262 ? 12.398 18.594 -19.333 1.00 17.50 571 TYR A C 1
ATOM 2133 O O . TYR A 1 262 ? 12.785 19.730 -19.655 1.00 18.86 571 TYR A O 1
ATOM 2142 N N . THR A 1 263 ? 11.146 18.318 -18.986 1.00 16.05 572 THR A N 1
ATOM 2143 C CA . THR A 1 263 ? 10.160 19.372 -18.778 1.00 15.53 572 THR A CA 1
ATOM 2144 C C . THR A 1 263 ? 9.990 19.543 -17.271 1.00 15.09 572 THR A C 1
ATOM 2145 O O . THR A 1 263 ? 10.245 18.616 -16.480 1.00 15.31 572 THR A O 1
ATOM 2149 N N . ASN A 1 264 ? 9.594 20.742 -16.871 1.00 15.53 573 ASN A N 1
ATOM 2150 C CA . ASN A 1 264 ? 9.447 21.034 -15.431 1.00 15.95 573 ASN A CA 1
ATOM 2151 C C . ASN A 1 264 ? 8.388 22.108 -15.306 1.00 16.25 573 ASN A C 1
ATOM 2152 O O . ASN A 1 264 ? 8.611 23.270 -15.710 1.00 17.64 573 ASN A O 1
ATOM 2157 N N . ASP A 1 265 ? 7.226 21.736 -14.784 1.00 16.47 574 ASP A N 1
ATOM 2158 C CA . ASP A 1 265 ? 6.150 22.710 -14.581 1.00 18.65 574 ASP A CA 1
ATOM 2159 C C . ASP A 1 265 ? 6.103 23.253 -13.162 1.00 18.97 574 ASP A C 1
ATOM 2160 O O . ASP A 1 265 ? 5.124 23.905 -12.776 1.00 18.83 574 ASP A O 1
ATOM 2165 N N . GLY A 1 266 ? 7.157 22.983 -12.402 1.00 17.83 575 GLY A N 1
ATOM 2166 C CA . GLY A 1 266 ? 7.257 23.400 -11.015 1.00 18.69 575 GLY A CA 1
ATOM 2167 C C . GLY A 1 266 ? 6.785 22.375 -10.021 1.00 19.35 575 GLY A C 1
ATOM 2168 O O . GLY A 1 266 ? 7.130 22.458 -8.826 1.00 22.93 575 GLY A O 1
ATOM 2169 N N . SER A 1 267 ? 5.950 21.453 -10.477 1.00 18.34 576 SER A N 1
ATOM 2170 C CA . SER A 1 267 ? 5.405 20.391 -9.645 1.00 20.56 576 SER A CA 1
ATOM 2171 C C . SER A 1 267 ? 5.901 19.004 -10.066 1.00 18.59 576 SER A C 1
ATOM 2172 O O . SER A 1 267 ? 5.971 18.092 -9.230 1.00 18.68 576 SER A O 1
ATOM 2175 N N A LYS A 1 268 ? 6.217 18.835 -11.347 0.50 17.50 577 LYS A N 1
ATOM 2176 N N B LYS A 1 268 ? 6.256 18.863 -11.336 0.50 18.30 577 LYS A N 1
ATOM 2177 C CA A LYS A 1 268 ? 6.749 17.568 -11.875 0.50 17.35 577 LYS A CA 1
ATOM 2178 C CA B LYS A 1 268 ? 6.729 17.597 -11.886 0.50 18.81 577 LYS A CA 1
ATOM 2179 C C A LYS A 1 268 ? 7.850 17.846 -12.851 0.50 16.77 577 LYS A C 1
ATOM 2180 C C B LYS A 1 268 ? 7.834 17.829 -12.882 0.50 17.58 577 LYS A C 1
ATOM 2181 O O A LYS A 1 268 ? 7.732 18.740 -13.686 0.50 16.97 577 LYS A O 1
ATOM 2182 O O B LYS A 1 268 ? 7.709 18.686 -13.758 0.50 17.56 577 LYS A O 1
ATOM 2193 N N . ILE A 1 269 ? 8.874 17.015 -12.783 1.00 15.63 578 ILE A N 1
ATOM 2194 C CA . ILE A 1 269 ? 9.987 16.984 -13.744 1.00 15.61 578 ILE A CA 1
ATOM 2195 C C . ILE A 1 269 ? 9.777 15.684 -14.531 1.00 15.18 578 ILE A C 1
ATOM 2196 O O . ILE A 1 269 ? 9.582 14.605 -13.940 1.00 15.28 578 ILE A O 1
ATOM 2201 N N . THR A 1 270 ? 9.775 15.780 -15.864 1.00 13.93 579 THR A N 1
ATOM 2202 C CA . THR A 1 270 ? 9.538 14.646 -16.722 1.00 13.63 579 THR A CA 1
ATOM 2203 C C . THR A 1 270 ? 10.706 14.473 -17.681 1.00 13.31 579 THR A C 1
ATOM 2204 O O . THR A 1 270 ? 11.041 15.370 -18.453 1.00 14.80 579 THR A O 1
ATOM 2208 N N . ILE A 1 271 ? 11.350 13.314 -17.596 1.00 12.63 580 ILE A N 1
ATOM 2209 C CA . ILE A 1 271 ? 12.486 12.936 -18.427 1.00 13.32 580 ILE A CA 1
ATOM 2210 C C . ILE A 1 271 ? 12.093 11.810 -19.357 1.00 14.54 580 ILE A C 1
ATOM 2211 O O . ILE A 1 271 ? 11.741 10.732 -18.896 1.00 15.04 580 ILE A O 1
ATOM 2216 N N . ASP A 1 272 ? 12.181 12.056 -20.670 1.00 15.46 581 ASP A N 1
ATOM 2217 C CA . ASP A 1 272 ? 11.932 11.039 -21.707 1.00 16.06 581 ASP A CA 1
ATOM 2218 C C . ASP A 1 272 ? 13.271 10.327 -21.963 1.00 16.12 581 ASP A C 1
ATOM 2219 O O . ASP A 1 272 ? 14.253 10.976 -22.344 1.00 16.65 581 ASP A O 1
ATOM 2224 N N . TRP A 1 273 ? 13.320 9.022 -21.716 1.00 15.33 582 TRP A N 1
ATOM 2225 C CA . TRP A 1 273 ? 14.549 8.253 -21.959 1.00 15.22 582 TRP A CA 1
ATOM 2226 C C . TRP A 1 273 ? 14.786 7.942 -23.439 1.00 17.54 582 TRP A C 1
ATOM 2227 O O . TRP A 1 273 ? 15.808 7.359 -23.792 1.00 17.83 582 TRP A O 1
ATOM 2238 N N . LYS A 1 274 ? 13.824 8.310 -24.268 1.00 17.85 583 LYS A N 1
ATOM 2239 C CA . LYS A 1 274 ? 13.981 8.240 -25.745 1.00 20.46 583 LYS A CA 1
ATOM 2240 C C . LYS A 1 274 ? 14.120 6.834 -26.288 1.00 22.04 583 LYS A C 1
ATOM 2241 O O . LYS A 1 274 ? 14.678 6.630 -27.398 1.00 23.17 583 LYS A O 1
ATOM 2247 N N . THR A 1 275 ? 13.584 5.878 -25.545 1.00 19.53 584 THR A N 1
ATOM 2248 C CA . THR A 1 275 ? 13.599 4.462 -25.917 1.00 20.08 584 THR A CA 1
ATOM 2249 C C . THR A 1 275 ? 12.598 3.709 -25.113 1.00 19.95 584 THR A C 1
ATOM 2250 O O . THR A 1 275 ? 12.174 4.179 -24.055 1.00 18.95 584 THR A O 1
ATOM 2254 N N . ASN A 1 276 ? 12.145 2.561 -25.640 1.00 20.83 585 ASN A N 1
ATOM 2255 C CA . ASN A 1 276 ? 11.300 1.685 -24.865 1.00 22.06 585 ASN A CA 1
ATOM 2256 C C . ASN A 1 276 ? 12.104 0.541 -24.180 1.00 21.42 585 ASN A C 1
ATOM 2257 O O . ASN A 1 276 ? 11.526 -0.307 -23.514 1.00 21.41 585 ASN A O 1
ATOM 2262 N N A SER A 1 277 ? 13.426 0.579 -24.319 0.60 21.77 586 SER A N 1
ATOM 2263 N N B SER A 1 277 ? 13.429 0.537 -24.325 0.40 21.55 586 SER A N 1
ATOM 2264 C CA A SER A 1 277 ? 14.288 -0.454 -23.770 0.60 23.60 586 SER A CA 1
ATOM 2265 C CA B SER A 1 277 ? 14.244 -0.528 -23.732 0.40 22.59 586 SER A CA 1
ATOM 2266 C C A SER A 1 277 ? 15.589 0.120 -23.246 0.60 22.94 586 SER A C 1
ATOM 2267 C C B SER A 1 277 ? 15.622 -0.047 -23.301 0.40 22.52 586 SER A C 1
ATOM 2268 O O A SER A 1 277 ? 16.246 0.917 -23.922 0.60 22.97 586 SER A O 1
ATOM 2269 O O B SER A 1 277 ? 16.376 0.485 -24.110 0.40 22.83 586 SER A O 1
ATOM 2274 N N . ILE A 1 278 ? 15.938 -0.274 -22.024 1.00 22.32 587 ILE A N 1
ATOM 2275 C CA . ILE A 1 278 ? 17.207 0.112 -21.414 1.00 22.05 587 ILE A CA 1
ATOM 2276 C C . ILE A 1 278 ? 17.851 -1.215 -21.040 1.00 21.43 587 ILE A C 1
ATOM 2277 O O . ILE A 1 278 ? 17.227 -2.075 -20.398 1.00 21.43 587 ILE A O 1
ATOM 2282 N N A SER A 1 279 ? 19.097 -1.403 -21.458 0.70 23.08 588 SER A N 1
ATOM 2283 N N B SER A 1 279 ? 19.108 -1.367 -21.446 0.30 21.99 588 SER A N 1
ATOM 2284 C CA A SER A 1 279 ? 19.763 -2.671 -21.208 0.70 24.01 588 SER A CA 1
ATOM 2285 C CA B SER A 1 279 ? 19.878 -2.583 -21.229 0.30 22.41 588 SER A CA 1
ATOM 2286 C C A SER A 1 279 ? 20.167 -2.871 -19.757 0.70 23.11 588 SER A C 1
ATOM 2287 C C B SER A 1 279 ? 20.201 -2.851 -19.758 0.30 22.10 588 SER A C 1
ATOM 2288 O O A SER A 1 279 ? 20.265 -1.928 -18.968 0.70 22.57 588 SER A O 1
ATOM 2289 O O B SER A 1 279 ? 20.237 -1.930 -18.941 0.30 21.50 588 SER A O 1
ATOM 2294 N N . SER A 1 280 ? 20.460 -4.116 -19.425 1.00 22.52 589 SER A N 1
ATOM 2295 C CA . SER A 1 280 ? 20.827 -4.478 -18.048 1.00 21.70 589 SER A CA 1
ATOM 2296 C C . SER A 1 280 ? 22.065 -3.760 -17.552 1.00 22.09 589 SER A C 1
ATOM 2297 O O . SER A 1 280 ? 22.182 -3.547 -16.353 1.00 22.94 589 SER A O 1
ATOM 2300 N N . THR A 1 281 ? 22.970 -3.415 -18.461 1.00 22.18 590 THR A N 1
ATOM 2301 C CA . THR A 1 281 ? 24.226 -2.753 -18.118 1.00 23.71 590 THR A CA 1
ATOM 2302 C C . THR A 1 281 ? 24.173 -1.237 -18.132 1.00 22.46 590 THR A C 1
ATOM 2303 O O . THR A 1 281 ? 25.195 -0.568 -17.924 1.00 23.04 590 THR A O 1
ATOM 2307 N N . THR A 1 282 ? 22.981 -0.684 -18.313 1.00 20.48 591 THR A N 1
ATOM 2308 C CA . THR A 1 282 ? 22.808 0.751 -18.299 1.00 20.56 591 THR A CA 1
ATOM 2309 C C . THR A 1 282 ? 21.923 1.166 -17.139 1.00 18.46 591 THR A C 1
ATOM 2310 O O . THR A 1 282 ? 20.756 0.728 -17.055 1.00 17.90 591 THR A O 1
ATOM 2314 N N . SER A 1 283 ? 22.476 1.993 -16.257 1.00 17.68 592 SER A N 1
ATOM 2315 C CA . SER A 1 283 ? 21.702 2.609 -15.179 1.00 16.07 592 SER A CA 1
ATOM 2316 C C . SER A 1 283 ? 21.908 4.118 -15.250 1.00 15.50 592 SER A C 1
ATOM 2317 O O . SER A 1 283 ? 22.928 4.600 -15.784 1.00 16.49 592 SER A O 1
ATOM 2320 N N . TYR A 1 284 ? 20.918 4.884 -14.820 1.00 14.57 593 TYR A N 1
ATOM 2321 C CA . TYR A 1 284 ? 21.055 6.325 -14.770 1.00 15.11 593 TYR A CA 1
ATOM 2322 C C . TYR A 1 284 ? 20.832 6.802 -13.342 1.00 15.36 593 TYR A C 1
ATOM 2323 O O . TYR A 1 284 ? 20.143 6.162 -12.557 1.00 15.46 593 TYR A O 1
ATOM 2332 N N . VAL A 1 285 ? 21.486 7.899 -12.996 1.00 14.61 594 VAL A N 1
ATOM 2333 C CA . VAL A 1 285 ? 21.302 8.550 -11.714 1.00 14.09 594 VAL A CA 1
ATOM 2334 C C . VAL A 1 285 ? 20.892 9.994 -12.030 1.00 14.64 594 VAL A C 1
ATOM 2335 O O . VAL A 1 285 ? 21.586 10.712 -12.748 1.00 16.29 594 VAL A O 1
ATOM 2339 N N . VAL A 1 286 ? 19.757 10.418 -11.483 1.00 13.70 595 VAL A N 1
ATOM 2340 C CA . VAL A 1 286 ? 19.267 11.773 -11.638 1.00 14.03 595 VAL A CA 1
ATOM 2341 C C . VAL A 1 286 ? 19.411 12.476 -10.296 1.00 13.61 595 VAL A C 1
ATOM 2342 O O . VAL A 1 286 ? 18.819 12.038 -9.281 1.00 13.89 595 VAL A O 1
ATOM 2346 N N . LEU A 1 287 ? 20.214 13.530 -10.236 1.00 14.09 596 LEU A N 1
ATOM 2347 C CA . LEU A 1 287 ? 20.397 14.277 -9.009 1.00 14.85 596 LEU A CA 1
ATOM 2348 C C . LEU A 1 287 ? 19.608 15.562 -9.108 1.00 15.92 596 LEU A C 1
ATOM 2349 O O . LEU A 1 287 ? 19.761 16.310 -10.071 1.00 16.97 596 LEU A O 1
ATOM 2354 N N . VAL A 1 288 ? 18.728 15.791 -8.154 1.00 14.23 597 VAL A N 1
ATOM 2355 C CA . VAL A 1 288 ? 17.915 17.006 -8.081 1.00 15.12 597 VAL A CA 1
ATOM 2356 C C . VAL A 1 288 ? 18.241 17.758 -6.792 1.00 16.60 597 VAL A C 1
ATOM 2357 O O . VAL A 1 288 ? 18.052 17.212 -5.688 1.00 18.20 597 VAL A O 1
ATOM 2361 N N A LYS A 1 289 ? 18.756 18.974 -6.930 0.70 16.98 598 LYS A N 1
ATOM 2362 N N B LYS A 1 289 ? 18.739 18.989 -6.927 0.30 16.68 598 LYS A N 1
ATOM 2363 C CA A LYS A 1 289 ? 19.003 19.816 -5.757 0.70 18.16 598 LYS A CA 1
ATOM 2364 C CA B LYS A 1 289 ? 19.045 19.852 -5.771 0.30 17.13 598 LYS A CA 1
ATOM 2365 C C A LYS A 1 289 ? 17.975 20.927 -5.778 0.70 18.76 598 LYS A C 1
ATOM 2366 C C B LYS A 1 289 ? 18.065 21.018 -5.734 0.30 17.91 598 LYS A C 1
ATOM 2367 O O A LYS A 1 289 ? 17.787 21.600 -6.802 0.70 18.04 598 LYS A O 1
ATOM 2368 O O B LYS A 1 289 ? 18.015 21.827 -6.664 0.30 17.67 598 LYS A O 1
ATOM 2379 N N . ILE A 1 290 ? 17.311 21.114 -4.641 1.00 17.92 599 ILE A N 1
ATOM 2380 C CA . ILE A 1 290 ? 16.290 22.154 -4.470 1.00 18.70 599 ILE A CA 1
ATOM 2381 C C . ILE A 1 290 ? 16.353 22.759 -3.087 1.00 19.27 599 ILE A C 1
ATOM 2382 O O . ILE A 1 290 ? 16.992 22.202 -2.193 1.00 18.80 599 ILE A O 1
ATOM 2387 N N . PRO A 1 291 ? 15.694 23.906 -2.890 1.00 19.00 600 PRO A N 1
ATOM 2388 C CA . PRO A 1 291 ? 15.643 24.431 -1.520 1.00 20.58 600 PRO A CA 1
ATOM 2389 C C . PRO A 1 291 ? 14.979 23.412 -0.627 1.00 20.73 600 PRO A C 1
ATOM 2390 O O . PRO A 1 291 ? 14.098 22.689 -1.067 1.00 20.65 600 PRO A O 1
ATOM 2404 N N . GLN A 1 293 ? 12.589 21.635 1.714 1.00 22.77 602 GLN A N 1
ATOM 2405 C CA . GLN A 1 293 ? 11.135 21.801 1.841 1.00 23.82 602 GLN A CA 1
ATOM 2406 C C . GLN A 1 293 ? 10.524 20.558 2.412 1.00 24.83 602 GLN A C 1
ATOM 2407 O O . GLN A 1 293 ? 11.023 19.460 2.191 1.00 25.17 602 GLN A O 1
ATOM 2413 N N . SER A 1 294 ? 9.439 20.720 3.157 1.00 27.38 603 SER A N 1
ATOM 2414 C CA . SER A 1 294 ? 8.718 19.578 3.669 1.00 29.36 603 SER A CA 1
ATOM 2415 C C . SER A 1 294 ? 7.910 18.987 2.541 1.00 30.29 603 SER A C 1
ATOM 2416 O O . SER A 1 294 ? 7.361 19.704 1.705 1.00 34.48 603 SER A O 1
ATOM 2419 N N . GLY A 1 295 ? 7.817 17.678 2.524 1.00 29.03 604 GLY A N 1
ATOM 2420 C CA . GLY A 1 295 ? 7.019 17.043 1.513 1.00 27.25 604 GLY A CA 1
ATOM 2421 C C . GLY A 1 295 ? 7.692 15.788 1.042 1.00 25.91 604 GLY A C 1
ATOM 2422 O O . GLY A 1 295 ? 8.917 15.657 1.113 1.00 29.14 604 GLY A O 1
ATOM 2423 N N . VAL A 1 296 ? 6.873 14.864 0.590 1.00 24.88 605 VAL A N 1
ATOM 2424 C CA . VAL A 1 296 ? 7.329 13.580 0.131 1.00 23.68 605 VAL A CA 1
ATOM 2425 C C . VAL A 1 296 ? 7.523 13.646 -1.381 1.00 21.66 605 VAL A C 1
ATOM 2426 O O . VAL A 1 296 ? 6.605 13.937 -2.109 1.00 22.54 605 VAL A O 1
ATOM 2430 N N . LEU A 1 297 ? 8.727 13.355 -1.834 1.00 20.61 606 LEU A N 1
ATOM 2431 C CA . LEU A 1 297 ? 8.986 13.335 -3.264 1.00 18.47 606 LEU A CA 1
ATOM 2432 C C . LEU A 1 297 ? 8.879 11.901 -3.735 1.00 19.13 606 LEU A C 1
ATOM 2433 O O . LEU A 1 297 ? 9.098 10.964 -2.966 1.00 20.01 606 LEU A O 1
ATOM 2438 N N . TYR A 1 298 ? 8.594 11.737 -5.013 1.00 17.40 607 TYR A N 1
ATOM 2439 C CA . TYR A 1 298 ? 8.576 10.416 -5.617 1.00 16.01 607 TYR A CA 1
ATOM 2440 C C . TYR A 1 298 ? 9.252 10.478 -6.966 1.00 15.09 607 TYR A C 1
ATOM 2441 O O . TYR A 1 298 ? 9.416 11.554 -7.577 1.00 15.41 607 TYR A O 1
ATOM 2450 N N . SER A 1 299 ? 9.687 9.306 -7.406 1.00 14.46 608 SER A N 1
ATOM 2451 C CA . SER A 1 299 ? 10.278 9.118 -8.745 1.00 14.66 608 SER A CA 1
ATOM 2452 C C . SER A 1 299 ? 9.710 7.890 -9.390 1.00 15.21 608 SER A C 1
ATOM 2453 O O . SER A 1 299 ? 9.396 6.904 -8.714 1.00 17.25 608 SER A O 1
ATOM 2456 N N . THR A 1 300 ? 9.647 7.902 -10.719 1.00 15.30 609 THR A N 1
ATOM 2457 C CA . THR A 1 300 ? 9.159 6.741 -11.429 1.00 14.86 609 THR A CA 1
ATOM 2458 C C . THR A 1 300 ? 10.072 6.310 -12.562 1.00 14.33 609 THR A C 1
ATOM 2459 O O . THR A 1 300 ? 10.944 7.045 -12.980 1.00 14.51 609 THR A O 1
ATOM 2463 N N . VAL A 1 301 ? 9.794 5.104 -13.056 1.00 14.74 610 VAL A N 1
ATOM 2464 C CA . VAL A 1 301 ? 10.206 4.682 -14.373 1.00 14.86 610 VAL A CA 1
ATOM 2465 C C . VAL A 1 301 ? 8.832 4.205 -14.905 1.00 14.48 610 VAL A C 1
ATOM 2466 O O . VAL A 1 301 ? 8.310 3.152 -14.447 1.00 15.50 610 VAL A O 1
ATOM 2470 N N . SER A 1 302 ? 8.218 4.994 -15.785 1.00 15.20 611 SER A N 1
ATOM 2471 C CA . SER A 1 302 ? 6.817 4.750 -16.150 1.00 15.65 611 SER A CA 1
ATOM 2472 C C . SER A 1 302 ? 6.488 5.400 -17.453 1.00 16.36 611 SER A C 1
ATOM 2473 O O . SER A 1 302 ? 7.345 5.978 -18.095 1.00 16.43 611 SER A O 1
ATOM 2476 N N . ASP A 1 303 ? 5.224 5.285 -17.847 1.00 16.09 612 ASP A N 1
ATOM 2477 C CA . ASP A 1 303 ? 4.728 6.080 -18.947 1.00 17.63 612 ASP A CA 1
ATOM 2478 C C . ASP A 1 303 ? 4.519 7.518 -18.414 1.00 17.81 612 ASP A C 1
ATOM 2479 O O . ASP A 1 303 ? 4.620 7.780 -17.193 1.00 17.51 612 ASP A O 1
ATOM 2484 N N . ILE A 1 304 ? 4.257 8.454 -19.317 1.00 19.77 613 ILE A N 1
ATOM 2485 C CA . ILE A 1 304 ? 4.154 9.847 -18.926 1.00 21.16 613 ILE A CA 1
ATOM 2486 C C . ILE A 1 304 ? 2.993 10.100 -17.954 1.00 21.43 613 ILE A C 1
ATOM 2487 O O . ILE A 1 304 ? 3.074 11.014 -17.147 1.00 24.30 613 ILE A O 1
ATOM 2492 N N . ASN A 1 305 ? 1.959 9.238 -18.011 1.00 23.17 614 ASN A N 1
ATOM 2493 C CA . ASN A 1 305 ? 0.735 9.317 -17.192 1.00 24.96 614 ASN A CA 1
ATOM 2494 C C . ASN A 1 305 ? 0.837 8.512 -15.870 1.00 22.13 614 ASN A C 1
ATOM 2495 O O . ASN A 1 305 ? -0.091 8.495 -15.095 1.00 21.51 614 ASN A O 1
ATOM 2500 N N . GLN A 1 306 ? 1.970 7.864 -15.621 1.00 19.97 615 GLN A N 1
ATOM 2501 C CA . GLN A 1 306 ? 2.192 7.078 -14.386 1.00 20.75 615 GLN A CA 1
ATOM 2502 C C . GLN A 1 306 ? 1.113 6.034 -14.189 1.00 21.85 615 GLN A C 1
ATOM 2503 O O . GLN A 1 306 ? 0.532 5.904 -13.111 1.00 22.56 615 GLN A O 1
ATOM 2509 N N . THR A 1 307 ? 0.829 5.335 -15.279 1.00 20.08 616 THR A N 1
ATOM 2510 C CA . THR A 1 307 ? -0.147 4.308 -15.336 1.00 21.53 616 THR A CA 1
ATOM 2511 C C . THR A 1 307 ? 0.443 2.898 -15.121 1.00 19.53 616 THR A C 1
ATOM 2512 O O . THR A 1 307 ? -0.248 1.985 -14.672 1.00 22.32 616 THR A O 1
ATOM 2516 N N . TYR A 1 308 ? 1.672 2.718 -15.565 1.00 16.64 617 TYR A N 1
ATOM 2517 C CA . TYR A 1 308 ? 2.377 1.439 -15.420 1.00 17.15 617 TYR A CA 1
ATOM 2518 C C . TYR A 1 308 ? 3.871 1.708 -15.251 1.00 17.52 617 TYR A C 1
ATOM 2519 O O . TYR A 1 308 ? 4.379 2.761 -15.668 1.00 16.97 617 TYR A O 1
ATOM 2528 N N . GLY A 1 309 ? 4.553 0.723 -14.678 1.00 17.37 618 GLY A N 1
ATOM 2529 C CA . GLY A 1 309 ? 5.973 0.820 -14.425 1.00 17.81 618 GLY A CA 1
ATOM 2530 C C . GLY A 1 309 ? 6.223 0.701 -12.955 1.00 18.18 618 GLY A C 1
ATOM 2531 O O . GLY A 1 309 ? 5.590 -0.104 -12.283 1.00 19.88 618 GLY A O 1
ATOM 2532 N N . SER A 1 310 ? 7.140 1.522 -12.446 1.00 16.08 619 SER A N 1
ATOM 2533 C CA . SER A 1 310 ? 7.535 1.513 -11.038 1.00 16.92 619 SER A CA 1
ATOM 2534 C C . SER A 1 310 ? 7.578 2.915 -10.443 1.00 16.77 619 SER A C 1
ATOM 2535 O O . SER A 1 310 ? 7.883 3.868 -11.134 1.00 16.33 619 SER A O 1
ATOM 2538 N N A LYS A 1 311 ? 7.338 2.997 -9.137 0.70 17.29 620 LYS A N 1
ATOM 2539 N N B LYS A 1 311 ? 7.327 2.996 -9.138 0.30 16.91 620 LYS A N 1
ATOM 2540 C CA A LYS A 1 311 ? 7.371 4.257 -8.415 0.70 16.87 620 LYS A CA 1
ATOM 2541 C CA B LYS A 1 311 ? 7.358 4.251 -8.397 0.30 16.45 620 LYS A CA 1
ATOM 2542 C C A LYS A 1 311 ? 7.980 4.039 -7.044 0.70 16.97 620 LYS A C 1
ATOM 2543 C C B LYS A 1 311 ? 8.169 4.062 -7.122 0.30 16.49 620 LYS A C 1
ATOM 2544 O O A LYS A 1 311 ? 7.714 3.027 -6.384 0.70 17.63 620 LYS A O 1
ATOM 2545 O O B LYS A 1 311 ? 8.339 2.936 -6.639 0.30 16.36 620 LYS A O 1
ATOM 2556 N N A TYR A 1 312 ? 8.833 4.965 -6.645 0.70 15.76 621 TYR A N 1
ATOM 2557 N N B TYR A 1 312 ? 8.704 5.157 -6.604 0.30 16.34 621 TYR A N 1
ATOM 2558 C CA A TYR A 1 312 ? 9.462 4.916 -5.313 0.70 16.81 621 TYR A CA 1
ATOM 2559 C CA B TYR A 1 312 ? 9.416 5.112 -5.329 0.30 17.15 621 TYR A CA 1
ATOM 2560 C C A TYR A 1 312 ? 9.260 6.266 -4.657 0.70 18.16 621 TYR A C 1
ATOM 2561 C C B TYR A 1 312 ? 9.267 6.457 -4.640 0.30 18.58 621 TYR A C 1
ATOM 2562 O O A TYR A 1 312 ? 9.366 7.289 -5.316 0.70 16.66 621 TYR A O 1
ATOM 2563 O O B TYR A 1 312 ? 9.608 7.483 -5.213 0.30 17.97 621 TYR A O 1
ATOM 2580 N N A SER A 1 313 ? 8.973 6.270 -3.352 0.70 19.93 622 SER A N 1
ATOM 2581 N N B SER A 1 313 ? 8.756 6.447 -3.409 0.30 20.78 622 SER A N 1
ATOM 2582 C CA A SER A 1 313 ? 8.723 7.529 -2.636 0.70 23.13 622 SER A CA 1
ATOM 2583 C CA B SER A 1 313 ? 8.551 7.692 -2.655 0.30 22.84 622 SER A CA 1
ATOM 2584 C C A SER A 1 313 ? 9.687 7.720 -1.504 0.70 23.57 622 SER A C 1
ATOM 2585 C C B SER A 1 313 ? 9.440 7.783 -1.428 0.30 24.06 622 SER A C 1
ATOM 2586 O O A SER A 1 313 ? 10.106 6.760 -0.879 0.70 27.49 622 SER A O 1
ATOM 2587 O O B SER A 1 313 ? 9.552 6.813 -0.675 0.30 24.88 622 SER A O 1
ATOM 2592 N N . TYR A 1 314 ? 10.005 8.979 -1.213 1.00 25.71 623 TYR A N 1
ATOM 2593 C CA . TYR A 1 314 ? 10.875 9.282 -0.083 1.00 27.00 623 TYR A CA 1
ATOM 2594 C C . TYR A 1 314 ? 10.521 10.676 0.483 1.00 31.41 623 TYR A C 1
ATOM 2595 O O . TYR A 1 314 ? 10.467 11.683 -0.245 1.00 28.52 623 TYR A O 1
ATOM 2604 N N . GLY A 1 315 ? 10.302 10.741 1.784 1.00 34.32 624 GLY A N 1
ATOM 2605 C CA . GLY A 1 315 ? 9.866 11.991 2.411 1.00 38.75 624 GLY A CA 1
ATOM 2606 C C . GLY A 1 315 ? 10.859 12.717 3.282 1.00 40.33 624 GLY A C 1
ATOM 2607 O O . GLY A 1 315 ? 11.882 12.172 3.674 1.00 41.81 624 GLY A O 1
ATOM 2608 N N . HIS A 1 316 ? 10.539 13.983 3.555 1.00 44.28 625 HIS A N 1
ATOM 2609 C CA . HIS A 1 316 ? 11.330 14.838 4.432 1.00 45.72 625 HIS A CA 1
ATOM 2610 C C . HIS A 1 316 ? 10.442 15.906 5.096 1.00 50.17 625 HIS A C 1
ATOM 2611 O O . HIS A 1 316 ? 9.496 16.411 4.484 1.00 51.18 625 HIS A O 1
ATOM 2618 N N . THR A 1 317 ? 10.756 16.219 6.355 1.00 51.77 626 THR A N 1
ATOM 2619 C CA . THR A 1 317 ? 10.036 17.227 7.135 1.00 57.81 626 THR A CA 1
ATOM 2620 C C . THR A 1 317 ? 11.030 18.173 7.802 1.00 59.67 626 THR A C 1
ATOM 2621 O O . THR A 1 317 ? 12.001 17.724 8.414 1.00 55.83 626 THR A O 1
ATOM 2625 N N . ASN A 1 318 ? 10.783 19.479 7.678 1.00 61.92 627 ASN A N 1
ATOM 2626 C CA . ASN A 1 318 ? 11.657 20.496 8.268 1.00 65.34 627 ASN A CA 1
ATOM 2627 C C . ASN A 1 318 ? 11.581 20.509 9.789 1.00 67.77 627 ASN A C 1
ATOM 2628 O O . ASN A 1 318 ? 12.603 20.642 10.461 1.00 71.92 627 ASN A O 1
#

B-factor: mean 24.96, std 10.57, range [11.22, 95.28]

Secondary structure (DSSP, 8-state):
--S-B-GGG-EEEEEEEE-TTSSSTTEEETTTT--EEEEEEEEES---TT-EEEEEE-TTEES-TTB---B-PPEE-TTS-EEEEEEE-TTT-EEEEEE-HHHHT-SSEEEEEEEEEEE-TTTS-S--SSPEEEEEEETTEEEEEEEEEE-PPPEEEE-SSEEEEEEEEEEEEETTTTEEEEEEEESTT---EEE-TTS---EEEEEE-------TT-EEEEEEE-GGG--SS--S-TTSTT-EE-GGGS-EEE-SS-EEEE-SSSEE-TT-EEEEEEEE---EEEEEEEE-TTS-SEEEEEEEE--

Sequence (307 aa):
MLGKDVSSELQKVNNIALKKDNNTLSEPGTVKLDSSSENLVLNFAFSIASVNEGDVFTVKLSDNLLDTQGIGTILKKVQDIMDETGQLLATGSYSPLTHNITYTWTRYASTLNNIKARVNNMPVWPDQRIISKTTSDKQCCFTATLNNQVASIEERVQQYNNSSPSSVTEHTNVKTNVRSRIMKLDDDERQTETYITQINPEGKKEMYFASSGLLGNLYTIIGSDGSPVNLLLNNAAEEVKILKKTNSKKNLTDSMDQNYDSPEFEDVTSQYSYTNDGSKKITIDWKTNSSISSSTTSYVVLVKKIPQSGVLYSTVSDINQTYGSKKYYSSYGHTN